Protein 7T2Y (pdb70)

Secondary structure (DSSP, 8-state):
-HHHHHHHHHHHHHHHHHHHHHHHHHHHTTSTT-HHHHHHHHHHHHHHHHHHHHHT-HHHHHHHHHHHHHHHHHHTTSS---HHHHHHHHHHHHHHHHHHHH-/-HHHHHHHHHHHHHHHHHHHHHHHHHHHHHSTT-HHHHHHHHHHHHHHHHHHHHHT-HHHHHHHHHHHHHHHHHHTTSS---HHHHHHHHHHHHHHHHHHHHH-

B-factor: mean 25.97, std 16.96, range [8.26, 109.64]

Solvent-accessible surface area: 11689 Å² total; per-residue (Å²): 64,88,127,100,118,106,43,145,142,13,7,84,81,0,86,114,17,1,102,54,1,45,74,29,5,147,90,0,70,183,79,50,120,41,55,98,56,0,12,88,0,8,41,34,0,8,36,0,18,33,27,0,91,112,14,42,2,67,55,1,5,144,11,1,62,58,0,6,58,34,0,43,76,4,35,42,102,115,58,183,29,64,84,105,17,11,80,119,0,68,113,31,1,79,91,1,35,173,25,1,83,157,117,72,73,160,138,90,135,46,94,124,40,0,66,96,0,79,118,18,4,98,60,2,50,62,25,4,110,60,0,75,148,84,46,120,44,54,84,48,0,12,89,0,7,40,36,3,8,35,0,23,35,33,0,102,122,38,39,2,82,62,1,4,151,15,2,57,53,1,6,64,28,0,41,75,4,21,44,99,115,55,174,27,64,81,108,20,6,82,99,0,66,146,23,3,84,88,4,37,168,34,0,60,150,97,90

Radius of gyration: 18.02 Å; Cα contacts (8 Å, |Δi|>4): 218; chains: 2; bounding box: 60×30×43 Å

Sequence (207 aa):
GSHQEYIKKVADELKENSQNNINDLLKEVEKNPEDMEYWNKIYRLLHTNKEIAETAGFSSSVAKVEEHTTAMNLVDKMLNSEIKITSDLIDKIKKKVDMMSSTREIDKKGSHHQEYIKKVADELKENSQNINDLLKEVEKNPEDMEYWNKIYRLLHTNKEIAETAGFSSVAKVEEHTAMNLVDKMMLNSEIKITSDLIDKIKKKVDMMSSTTREIDKKV

Structure (mmCIF, N/CA/C/O backbone):
data_7T2Y
#
_entry.id   7T2Y
#
_cell.length_a   44.356
_cell.length_b   52.467
_cell.length_c   46.358
_cell.angle_alpha   90.00
_cell.angle_beta   116.82
_cell.angle_gamma   90.00
#
_symmetry.space_group_name_H-M   'P 1 21 1'
#
loop_
_entity.id
_entity.type
_entity.pdbx_description
1 polymer 'Designed cold unfolding four helix bundle'
2 water water
#
loop_
_atom_site.group_PDB
_atom_site.id
_atom_site.type_symbol
_atom_site.label_atom_id
_atom_site.label_alt_id
_atom_site.label_comp_id
_atom_site.label_asym_id
_atom_site.label_entity_id
_atom_site.label_seq_id
_atom_site.pdbx_PDB_ins_code
_atom_site.Cartn_x
_atom_site.Cartn_y
_atom_site.Cartn_z
_atom_site.occupancy
_atom_site.B_iso_or_equiv
_atom_site.auth_seq_id
_atom_site.auth_comp_id
_atom_site.auth_asym_id
_atom_site.auth_atom_id
_atom_site.pdbx_PDB_model_num
ATOM 1 N N . GLY A 1 1 ? 20.173 25.744 18.469 1.00 28.15 2 GLY A N 1
ATOM 2 C CA . GLY A 1 1 ? 20.194 25.516 19.906 1.00 26.89 2 GLY A CA 1
ATOM 3 C C . GLY A 1 1 ? 18.789 25.601 20.490 1.00 20.47 2 GLY A C 1
ATOM 4 O O . GLY A 1 1 ? 17.831 25.756 19.759 1.00 21.51 2 GLY A O 1
ATOM 7 N N . SER A 1 2 ? 18.674 25.506 21.815 1.00 19.76 3 SER A N 1
ATOM 8 C CA . SER A 1 2 ? 17.358 25.475 22.435 1.00 18.57 3 SER A CA 1
ATOM 9 C C . SER A 1 2 ? 16.617 26.775 22.212 1.00 15.60 3 SER A C 1
ATOM 10 O O . SER A 1 2 ? 15.389 26.781 22.154 1.00 15.27 3 SER A O 1
ATOM 18 N N . HIS A 1 3 ? 17.334 27.890 22.125 1.00 15.60 4 HIS A N 1
ATOM 19 C CA . HIS A 1 3 ? 16.669 29.174 21.903 1.00 14.45 4 HIS A CA 1
ATOM 20 C C . HIS A 1 3 ? 16.061 29.249 20.507 1.00 14.52 4 HIS A C 1
ATOM 21 O O . HIS A 1 3 ? 14.932 29.719 20.342 1.00 13.41 4 HIS A O 1
ATOM 35 N N . GLN A 1 4 ? 16.778 28.769 19.493 1.00 15.99 5 GLN A N 1
ATOM 36 C CA . GLN A 1 4 ? 16.182 28.698 18.163 1.00 16.24 5 GLN A CA 1
ATOM 37 C C . GLN A 1 4 ? 15.001 27.736 18.141 1.00 15.62 5 GLN A C 1
ATOM 38 O O . GLN A 1 4 ? 13.988 28.014 17.503 1.00 14.99 5 GLN A O 1
ATOM 52 N N . GLU A 1 5 ? 15.119 26.593 18.837 1.00 16.40 6 GLU A N 1
ATOM 53 C CA . GLU A 1 5 ? 14.013 25.635 18.874 1.00 17.24 6 GLU A CA 1
ATOM 54 C C . GLU A 1 5 ? 12.790 26.225 19.556 1.00 14.09 6 GLU A C 1
ATOM 55 O O . GLU A 1 5 ? 11.652 25.975 19.142 1.00 14.93 6 GLU A O 1
ATOM 67 N N . TYR A 1 6 ? 12.994 27.014 20.602 1.00 14.01 7 TYR A N 1
ATOM 68 C CA . TYR A 1 6 ? 11.877 27.690 21.257 1.00 14.11 7 TYR A CA 1
ATOM 69 C C . TYR A 1 6 ? 11.160 28.617 20.287 1.00 11.98 7 TYR A C 1
ATOM 70 O O . TYR A 1 6 ? 9.936 28.577 20.166 1.00 11.87 7 TYR A O 1
ATOM 88 N N . ILE A 1 7 ? 11.911 29.449 19.576 1.00 11.73 8 ILE A N 1
ATOM 89 C CA . ILE A 1 7 ? 11.298 30.394 18.645 1.00 12.43 8 ILE A CA 1
ATOM 90 C C . ILE A 1 7 ? 10.577 29.656 17.516 1.00 12.10 8 ILE A C 1
ATOM 91 O O . ILE A 1 7 ? 9.490 30.068 17.099 1.00 11.81 8 ILE A O 1
ATOM 107 N N . LYS A 1 8 ? 11.141 28.541 17.040 1.00 13.04 9 LYS A N 1
ATOM 108 C CA . LYS A 1 8 ? 10.462 27.752 16.012 1.00 14.83 9 LYS A CA 1
ATOM 109 C C . LYS A 1 8 ? 9.160 27.165 16.531 1.00 14.59 9 LYS A C 1
ATOM 110 O O . LYS A 1 8 ? 8.146 27.152 15.818 1.00 14.15 9 LYS A O 1
ATOM 129 N N . LYS A 1 9 ? 9.160 26.666 17.766 1.00 13.43 10 LYS A N 1
ATOM 130 C CA . LYS A 1 9 ? 7.927 26.142 18.351 1.00 15.17 10 LYS A CA 1
ATOM 131 C C . LYS A 1 9 ? 6.867 27.229 18.457 1.00 12.15 10 LYS A C 1
ATOM 132 O O . LYS A 1 9 ? 5.685 26.994 18.140 1.00 13.49 10 LYS A O 1
ATOM 151 N N . VAL A 1 10 ? 7.248 28.424 18.912 1.00 11.55 11 VAL A N 1
ATOM 152 C CA . VAL A 1 10 ? 6.297 29.531 19.007 1.00 11.50 11 VAL A CA 1
ATOM 153 C C . VAL A 1 10 ? 5.774 29.889 17.626 1.00 11.38 11 VAL A C 1
ATOM 154 O O . VAL A 1 10 ? 4.572 30.051 17.421 1.00 11.46 11 VAL A O 1
ATOM 167 N N . ALA A 1 11 ? 6.665 29.994 16.645 1.00 10.84 12 ALA A N 1
ATOM 168 C CA . ALA 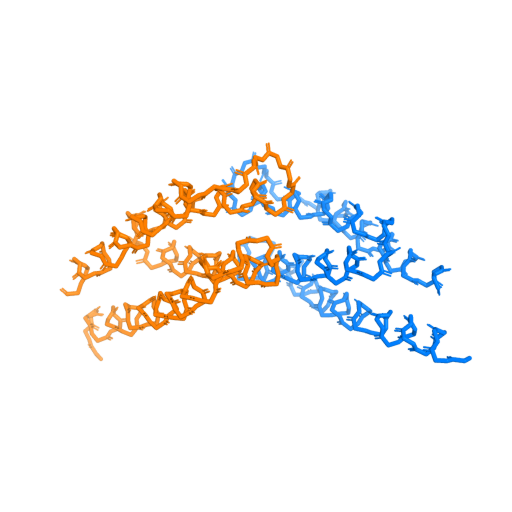A 1 11 ? 6.248 30.332 15.298 1.00 11.68 12 ALA A CA 1
ATOM 169 C C . ALA A 1 11 ? 5.274 29.302 14.758 1.00 13.07 12 ALA A C 1
ATOM 170 O O . ALA A 1 11 ? 4.291 29.656 14.098 1.00 12.49 12 ALA A O 1
ATOM 177 N N . ASP A 1 12 ? 5.516 28.015 15.039 1.00 12.59 13 ASP A N 1
ATOM 178 C CA . ASP A 1 12 ? 4.588 26.973 14.593 1.00 13.21 13 ASP A CA 1
ATOM 179 C C . ASP A 1 12 ? 3.197 27.177 15.185 1.00 12.34 13 ASP A C 1
ATOM 180 O O . ASP A 1 12 ? 2.187 27.009 14.485 1.00 13.43 13 ASP A O 1
ATOM 189 N N . GLU A 1 13 ? 3.119 27.521 16.474 1.00 11.67 14 GLU A N 1
ATOM 190 C CA . GLU A 1 13 ? 1.817 27.734 17.100 1.00 11.73 14 GLU A CA 1
ATOM 191 C C . GLU A 1 13 ? 1.125 28.938 16.472 1.00 12.12 14 GLU A C 1
ATOM 192 O O . GLU A 1 13 ? -0.077 28.904 16.180 1.00 11.93 14 GLU A O 1
ATOM 204 N N . LEU A 1 14 ? 1.865 30.025 16.267 1.00 11.01 15 LEU A N 1
ATOM 205 C CA . LEU A 1 14 ? 1.290 31.215 15.656 1.00 10.57 15 LEU A CA 1
ATOM 206 C C . LEU A 1 14 ? 0.800 30.905 14.254 1.00 11.03 15 LEU A C 1
ATOM 207 O O . LEU A 1 14 ? -0.293 31.327 13.868 1.00 11.96 15 LEU A O 1
ATOM 223 N N . LYS A 1 15 ? 1.578 30.149 13.481 1.00 11.26 16 LYS A N 1
ATOM 224 C CA . LYS A 1 15 ? 1.153 29.784 12.126 1.00 12.09 16 LYS A CA 1
ATOM 225 C C . LYS A 1 15 ? -0.080 28.905 12.142 1.00 11.25 16 LYS A C 1
ATOM 226 O O . LYS A 1 15 ? -0.940 29.022 11.260 1.00 13.06 16 LYS A O 1
ATOM 245 N N . GLU A 1 16 ? -0.157 27.980 13.090 1.00 11.79 17 GLU A N 1
ATOM 246 C CA . GLU A 1 16 ? -1.316 27.100 13.153 1.00 13.74 17 GLU A CA 1
ATOM 247 C C . GLU A 1 16 ? -2.569 27.906 13.418 1.00 11.44 17 GLU A C 1
ATOM 248 O O . GLU A 1 16 ? -3.605 27.694 12.779 1.00 11.39 17 GLU A O 1
ATOM 260 N N . ASN A 1 17 ? -2.493 28.864 14.330 1.00 11.29 18 ASN A N 1
ATOM 261 C CA . ASN A 1 17 ? -3.672 29.675 14.594 1.00 12.88 18 ASN A CA 1
ATOM 262 C C . ASN A 1 17 ? -3.991 30.574 13.415 1.00 11.97 18 ASN A C 1
ATOM 263 O O . ASN A 1 17 ? -5.175 30.831 13.143 1.00 11.14 18 ASN A O 1
ATOM 274 N N . SER A 1 18 ? -2.978 31.036 12.691 1.00 11.06 19 SER A N 1
ATOM 275 C CA . SER A 1 18 ? -3.240 31.860 11.514 1.00 10.65 19 SER A CA 1
ATOM 276 C C . SER A 1 18 ? -3.912 31.042 10.421 1.00 12.55 19 SER A C 1
ATOM 277 O O . SER A 1 18 ? -4.794 31.550 9.722 1.00 10.97 19 SER A O 1
ATOM 285 N N . GLN A 1 19 ? -3.524 29.771 10.270 1.00 11.47 20 GLN A N 1
ATOM 286 C CA . GLN A 1 19 ? -4.187 28.916 9.294 1.00 12.31 20 GLN A CA 1
ATOM 287 C C . GLN A 1 19 ? -5.616 28.670 9.713 1.00 10.67 20 GLN A C 1
ATOM 288 O O . GLN A 1 19 ? -6.517 28.636 8.879 1.00 11.71 20 GLN A O 1
ATOM 302 N N . ASN A 1 20 ? -5.859 28.529 11.020 1.00 10.98 21 ASN A N 1
ATOM 303 C CA A ASN A 1 20 ? -7.231 28.400 11.502 0.60 12.51 21 ASN A CA 1
ATOM 304 C CA B ASN A 1 20 ? -7.229 28.405 11.511 0.40 12.35 21 ASN A CA 1
ATOM 305 C C . ASN A 1 20 ? -8.045 29.642 11.135 1.00 10.18 21 ASN A C 1
ATOM 306 O O . ASN A 1 20 ? -9.184 29.537 10.688 1.00 11.28 21 ASN A O 1
ATOM 325 N N . ILE A 1 21 ? -7.466 30.826 11.325 1.00 9.93 22 ILE A N 1
ATOM 326 C CA . ILE A 1 21 ? -8.132 32.060 10.913 1.00 9.87 22 ILE A CA 1
ATOM 327 C C . ILE A 1 21 ? -8.441 32.015 9.421 1.00 9.55 22 ILE A C 1
ATOM 328 O O . ILE A 1 21 ? -9.542 32.364 8.991 1.00 10.73 22 ILE A O 1
ATOM 344 N N . ASN A 1 22 ? -7.467 31.623 8.605 1.00 9.43 23 ASN A N 1
ATOM 345 C CA . ASN A 1 22 ? -7.711 31.593 7.172 1.00 9.51 23 ASN A CA 1
ATOM 346 C C . ASN A 1 22 ? -8.790 30.588 6.782 1.00 12.09 23 ASN A C 1
ATOM 347 O O . ASN A 1 22 ? -9.582 30.866 5.871 1.00 12.32 23 ASN A O 1
ATOM 358 N N . ASP A 1 23 ? -8.883 29.449 7.483 1.00 11.72 24 ASP A N 1
ATOM 359 C CA . ASP A 1 23 ? -9.944 28.480 7.226 1.00 13.60 24 ASP A CA 1
ATOM 360 C C . ASP A 1 23 ? -11.307 29.098 7.532 1.00 13.93 24 ASP A C 1
ATOM 361 O O . ASP A 1 23 ? -12.273 28.926 6.784 1.00 14.40 24 ASP A O 1
ATOM 370 N N . LEU A 1 24 ? -11.383 29.882 8.608 1.00 12.20 25 LEU A N 1
ATOM 371 C CA . LEU A 1 24 ? -12.640 30.541 8.947 1.00 11.55 25 LEU A CA 1
ATOM 372 C C . LEU A 1 24 ? -12.955 31.687 8.000 1.00 12.64 25 LEU A C 1
ATOM 373 O O . LEU A 1 24 ? -14.126 31.921 7.673 1.00 13.35 25 LEU A O 1
ATOM 389 N N . LEU A 1 25 ? -11.937 32.409 7.537 1.00 12.48 26 LEU A N 1
ATOM 390 C CA . LEU A 1 25 ? -12.190 33.454 6.548 1.00 13.87 26 LEU A CA 1
ATOM 391 C C . LEU A 1 25 ? -12.752 32.875 5.259 1.00 15.18 26 LEU A C 1
ATOM 392 O O . LEU A 1 25 ? -13.586 33.518 4.611 1.00 16.76 26 LEU A O 1
ATOM 408 N N . LYS A 1 26 ? -12.361 31.658 4.885 1.00 13.13 27 LYS A N 1
ATOM 409 C CA . LYS A 1 26 ? -12.928 31.084 3.673 1.00 16.29 27 LYS A CA 1
ATOM 410 C C . LYS A 1 26 ? -14.419 30.857 3.844 1.00 16.56 27 LYS A C 1
ATOM 411 O O . LYS A 1 26 ? -15.202 31.036 2.902 1.00 17.69 27 LYS A O 1
ATOM 430 N N . GLU A 1 27 ? -14.847 30.508 5.054 1.00 13.61 28 GLU A N 1
ATOM 431 C CA . GLU A 1 27 ? -16.271 30.333 5.300 1.00 15.69 28 GLU A CA 1
ATOM 432 C C . GLU A 1 27 ? -17.002 31.666 5.413 1.00 17.52 28 GLU A C 1
ATOM 433 O O . GLU A 1 27 ? -18.082 31.839 4.843 1.00 17.38 28 GLU A O 1
ATOM 445 N N . VAL A 1 28 ? -16.428 32.633 6.136 1.00 16.63 29 VAL A N 1
ATOM 446 C CA . VAL A 1 28 ? -17.213 33.811 6.480 1.00 20.79 29 VAL A CA 1
ATOM 447 C C . VAL A 1 28 ? -17.391 34.692 5.256 1.00 26.06 29 VAL A C 1
ATOM 448 O O . VAL A 1 28 ? -18.349 35.462 5.190 1.00 21.78 29 VAL A O 1
ATOM 461 N N . GLU A 1 29 ? -16.518 34.569 4.255 1.00 20.72 30 GLU A N 1
ATOM 462 C CA . GLU A 1 29 ? -16.687 35.343 3.035 1.00 34.12 30 GLU A CA 1
ATOM 463 C C . GLU A 1 29 ? -17.920 34.913 2.256 1.00 26.58 30 GLU A C 1
ATOM 464 O O . GLU A 1 29 ? -18.459 35.715 1.487 1.00 33.56 30 GLU A O 1
ATOM 476 N N . LYS A 1 30 ? -18.384 33.682 2.447 1.00 20.98 31 LYS A N 1
ATOM 477 C CA . LYS A 1 30 ? -19.633 33.241 1.847 1.00 21.94 31 LYS A CA 1
ATOM 478 C C . LYS A 1 30 ? -20.855 33.631 2.674 1.00 19.18 31 LYS A C 1
ATOM 479 O O . LYS A 1 30 ? -21.981 33.464 2.211 1.00 19.66 31 LYS A O 1
ATOM 498 N N . ASN A 1 31 ? -20.654 34.172 3.871 1.00 20.35 32 ASN A N 1
ATOM 499 C CA . ASN A 1 31 ? -21.747 34.678 4.701 1.00 24.20 32 ASN A CA 1
ATOM 500 C C . ASN A 1 31 ? -21.177 35.732 5.641 1.00 21.92 32 ASN A C 1
ATOM 501 O O . ASN A 1 31 ? -20.993 35.490 6.844 1.00 22.09 32 ASN A O 1
ATOM 512 N N . PRO A 1 32 ? -20.838 36.919 5.115 1.00 18.18 33 PRO A N 1
ATOM 513 C CA . PRO A 1 32 ? -20.094 37.895 5.945 1.00 20.16 33 PRO A CA 1
ATOM 514 C C . PRO A 1 32 ? -20.773 38.295 7.240 1.00 21.50 33 PRO A C 1
ATOM 515 O O . PRO A 1 32 ? -20.074 38.695 8.187 1.00 21.19 33 PRO A O 1
ATOM 526 N N . GLU A 1 33 ? -22.087 38.216 7.347 1.00 21.89 34 GLU A N 1
ATOM 527 C CA . GLU A 1 33 ? -22.751 38.642 8.571 1.00 26.58 34 GLU A CA 1
ATOM 528 C C . GLU A 1 33 ? -22.796 37.548 9.627 1.00 20.34 34 GLU A C 1
ATOM 529 O O . GLU A 1 33 ? -23.449 37.734 10.663 1.00 25.68 34 GLU A O 1
ATOM 541 N N . ASP A 1 34 ? -22.129 36.416 9.395 1.00 20.92 35 ASP A N 1
ATOM 542 C CA . ASP A 1 34 ? -22.194 35.304 10.340 1.00 18.00 35 ASP A CA 1
ATOM 543 C C . ASP A 1 34 ? -21.183 35.553 11.449 1.00 15.30 35 ASP A C 1
ATOM 544 O O . ASP A 1 34 ? -19.971 35.345 11.292 1.00 15.24 35 ASP A O 1
ATOM 553 N N . MET A 1 35 ? -21.707 36.004 12.583 1.00 16.53 36 MET A N 1
ATOM 554 C CA . MET A 1 35 ? -20.876 36.412 13.695 1.00 14.57 36 MET A CA 1
ATOM 555 C C . MET A 1 35 ? -20.219 35.232 14.386 1.00 13.89 36 MET A C 1
ATOM 556 O O . MET A 1 35 ? -19.275 35.438 15.145 1.00 13.10 36 MET A O 1
ATOM 570 N N . GLU A 1 36 ? -20.699 34.011 14.162 1.00 14.42 37 GLU A N 1
ATOM 571 C CA . GLU A 1 36 ? -20.017 32.860 14.739 1.00 14.05 37 GLU A CA 1
ATOM 572 C C . GLU A 1 36 ? -18.575 32.807 14.261 1.00 13.13 37 GLU A C 1
ATOM 573 O O . GLU A 1 36 ? -17.662 32.529 15.043 1.00 14.36 37 GLU A O 1
ATOM 585 N N . TYR A 1 37 ? -18.361 33.079 12.976 1.00 13.18 38 TYR A N 1
ATOM 586 C CA . TYR A 1 37 ? -17.022 33.044 12.419 1.00 12.50 38 TYR A CA 1
ATOM 587 C C . TYR A 1 37 ? -16.184 34.200 12.930 1.00 11.68 38 TYR A C 1
ATOM 588 O O . TYR A 1 37 ? -15.037 34.003 13.321 1.00 11.05 38 TYR A O 1
ATOM 606 N N . TRP A 1 38 ? -16.752 35.405 12.991 1.00 11.84 39 TRP A N 1
ATOM 607 C CA . TRP A 1 38 ? -15.963 36.543 13.441 1.00 11.30 39 TRP A CA 1
ATOM 608 C C . TRP A 1 38 ? -15.586 36.417 14.910 1.00 10.91 39 TRP A C 1
ATOM 609 O O . TRP A 1 38 ? -14.492 36.821 15.299 1.00 10.39 39 TRP A O 1
ATOM 630 N N . ASN A 1 39 ? -16.476 35.884 15.745 1.00 11.32 40 ASN A N 1
ATOM 631 C CA . ASN A 1 39 ? -16.110 35.668 17.144 1.00 11.12 40 ASN A CA 1
ATOM 632 C C . ASN A 1 39 ? -14.938 34.717 17.265 1.00 10.62 40 ASN A C 1
ATOM 633 O O . ASN A 1 39 ? -14.033 34.962 18.062 1.00 10.27 40 ASN A O 1
ATOM 644 N N . LYS A 1 40 ? -14.954 33.609 16.518 1.00 10.76 41 LYS A N 1
ATOM 645 C CA . LYS A 1 40 ? -13.854 32.658 16.578 1.00 10.49 41 LYS A CA 1
ATOM 646 C C . LYS A 1 40 ? -12.568 33.279 16.060 1.00 9.89 41 LYS A C 1
ATOM 647 O O . LYS A 1 40 ? -11.496 33.081 16.646 1.00 10.13 41 LYS A O 1
ATOM 666 N N . ILE A 1 41 ? -12.660 34.070 14.985 1.00 9.84 42 ILE A N 1
ATOM 667 C CA . ILE A 1 41 ? -11.493 34.764 14.441 1.00 9.44 42 ILE A CA 1
ATOM 668 C C . ILE A 1 41 ? -10.921 35.713 15.478 1.00 9.42 42 ILE A C 1
ATOM 669 O O . ILE A 1 41 ? -9.706 35.780 15.670 1.00 9.98 42 ILE A O 1
ATOM 685 N N . TYR A 1 42 ? -11.782 36.483 16.142 1.00 9.37 43 TYR A N 1
ATOM 686 C CA . TYR A 1 42 ? -11.309 37.400 17.169 1.00 9.34 43 TYR A CA 1
ATOM 687 C C . TYR A 1 42 ? -10.526 36.644 18.235 1.00 10.36 43 TYR A C 1
ATOM 688 O O . TYR A 1 42 ? -9.435 37.055 18.634 1.00 9.90 43 TYR A O 1
ATOM 706 N N . ARG A 1 43 ? -11.097 35.552 18.749 1.00 10.17 44 ARG A N 1
ATOM 707 C CA . ARG A 1 43 ? -10.441 34.858 19.859 1.00 10.34 44 ARG A CA 1
ATOM 708 C C . ARG A 1 43 ? -9.136 34.215 19.422 1.00 9.56 44 ARG A C 1
ATOM 709 O O . ARG A 1 43 ? -8.203 34.149 20.231 1.00 10.46 44 ARG A O 1
ATOM 730 N N . LEU A 1 44 ? -9.018 33.804 18.155 1.00 9.08 45 LEU A N 1
ATOM 731 C CA . LEU A 1 44 ? -7.746 33.302 17.643 1.00 10.11 45 LEU A CA 1
ATOM 732 C C . LEU A 1 44 ? -6.716 34.414 17.528 1.00 10.54 45 LEU A C 1
ATOM 733 O O . LEU A 1 44 ? -5.538 34.223 17.886 1.00 10.64 45 LEU A O 1
ATOM 749 N N . LEU A 1 45 ? -7.124 35.582 17.035 1.00 9.63 46 LEU A N 1
ATOM 750 C CA . LEU A 1 45 ? -6.204 36.725 16.995 1.00 9.93 46 LEU A CA 1
ATOM 751 C C . LEU A 1 45 ? -5.734 37.096 18.397 1.00 10.08 46 LEU A C 1
ATOM 752 O O . LEU A 1 45 ? -4.554 37.378 18.610 1.00 11.13 46 LEU A O 1
ATOM 768 N N . HIS A 1 46 ? -6.655 37.108 19.360 1.00 10.17 47 HIS A N 1
ATOM 769 C CA . HIS A 1 46 ? -6.346 37.440 20.740 1.00 10.63 47 HIS A CA 1
ATOM 770 C C . HIS A 1 46 ? -5.332 36.460 21.324 1.00 10.24 47 HIS A C 1
ATOM 771 O O . HIS A 1 46 ? -4.396 36.864 22.038 1.00 11.02 47 HIS A O 1
ATOM 785 N N . THR A 1 47 ? -5.519 35.171 21.041 1.00 11.09 48 THR A N 1
ATOM 786 C CA . THR A 1 47 ? -4.600 34.112 21.447 1.00 11.02 48 THR A CA 1
ATOM 787 C C . THR A 1 47 ? -3.220 34.351 20.850 1.00 10.69 48 THR A C 1
ATOM 788 O O . THR A 1 47 ? -2.204 34.289 21.554 1.00 12.64 48 THR A O 1
ATOM 799 N N . ASN A 1 48 ? -3.172 34.644 19.548 1.00 10.05 49 ASN A N 1
ATOM 800 C CA . ASN A 1 48 ? -1.879 34.867 18.908 1.00 11.09 49 ASN A CA 1
ATOM 801 C C . ASN A 1 48 ? -1.195 36.109 19.450 1.00 12.21 49 ASN A C 1
ATOM 802 O O . ASN A 1 48 ? 0.031 36.134 19.603 1.00 12.51 49 ASN A O 1
ATOM 813 N N . LYS A 1 49 ? -1.946 37.171 19.701 1.00 11.19 50 LYS A N 1
ATOM 814 C CA . LYS A 1 49 ? -1.333 38.361 20.268 1.00 10.94 50 LYS A CA 1
ATOM 815 C C . LYS A 1 49 ? -0.626 38.015 21.570 1.00 10.84 50 LYS A C 1
ATOM 816 O O . LYS A 1 49 ? 0.528 38.409 21.787 1.00 12.75 50 LYS A O 1
ATOM 835 N N . GLU A 1 50 ? -1.294 37.256 22.440 1.00 10.99 51 GLU A N 1
ATOM 836 C CA . GLU A 1 50 ? -0.703 36.853 23.714 1.00 13.19 51 GLU A CA 1
ATOM 837 C C . GLU A 1 50 ? 0.578 36.046 23.510 1.00 12.38 51 GLU A C 1
ATOM 838 O O . GLU A 1 50 ? 1.601 36.318 24.148 1.00 13.66 51 GLU A O 1
ATOM 850 N N . ILE A 1 51 ? 0.522 35.024 22.655 1.00 12.06 52 ILE A N 1
ATOM 851 C CA . ILE A 1 51 ? 1.679 34.173 22.403 1.00 13.15 52 ILE A CA 1
ATOM 852 C C . ILE A 1 51 ? 2.834 35.018 21.893 1.00 12.24 52 ILE A C 1
ATOM 853 O O . ILE A 1 51 ? 3.979 34.902 22.356 1.00 14.05 52 ILE A O 1
ATOM 869 N N . ALA A 1 52 ? 2.535 35.895 20.944 1.00 12.37 53 ALA A N 1
ATOM 870 C CA . ALA A 1 52 ? 3.579 36.693 20.317 1.00 12.93 53 ALA A CA 1
ATOM 871 C C . ALA A 1 52 ? 4.223 37.628 21.324 1.00 13.26 53 ALA A C 1
ATOM 872 O O . ALA A 1 52 ? 5.457 37.766 21.354 1.00 14.77 53 ALA A O 1
ATOM 879 N N . GLU A 1 53 ? 3.416 38.260 22.178 1.00 15.22 54 GLU A N 1
ATOM 880 C CA . GLU A 1 53 ? 3.964 39.149 23.197 1.00 17.46 54 GLU A CA 1
ATOM 881 C C . GLU A 1 53 ? 4.867 38.383 24.144 1.00 17.38 54 GLU A C 1
ATOM 882 O O . GLU A 1 53 ? 5.962 38.845 24.480 1.00 23.65 54 GLU A O 1
ATOM 894 N N . THR A 1 54 ? 4.426 37.221 24.607 1.00 16.62 55 THR A N 1
ATOM 895 C CA . THR A 1 54 ? 5.244 36.448 25.543 1.00 17.94 55 THR A CA 1
ATOM 896 C C . THR A 1 54 ? 6.616 36.113 24.965 1.00 19.91 55 THR A C 1
ATOM 897 O O . THR A 1 54 ? 7.619 36.114 25.689 1.00 22.23 55 THR A O 1
ATOM 908 N N . ALA A 1 55 ? 6.683 35.801 23.672 1.00 16.70 56 ALA A N 1
ATOM 909 C CA . ALA A 1 55 ? 7.888 35.256 23.069 1.00 17.25 56 ALA A CA 1
ATOM 910 C C . ALA A 1 55 ? 8.749 36.305 22.408 1.00 18.57 56 ALA A C 1
ATOM 911 O O . ALA A 1 55 ? 9.814 35.968 21.893 1.00 19.48 56 ALA A O 1
ATOM 918 N N . GLY A 1 56 ? 8.327 37.563 22.427 1.00 19.36 57 GLY A N 1
ATOM 919 C CA . GLY A 1 56 ? 9.092 38.625 21.821 1.00 20.05 57 GLY A CA 1
ATOM 920 C C . GLY A 1 56 ? 8.875 38.799 20.338 1.00 20.88 57 GLY A C 1
ATOM 921 O O . GLY A 1 56 ? 9.702 39.437 19.680 1.00 20.54 57 GLY A O 1
ATOM 925 N N . PHE A 1 57 ? 7.788 38.256 19.787 1.00 16.54 58 PHE A N 1
ATOM 926 C CA . PHE A 1 57 ? 7.396 38.533 18.404 1.00 16.53 58 PHE A CA 1
ATOM 927 C C . PHE A 1 57 ? 6.599 39.852 18.389 1.00 17.51 58 PHE A C 1
ATOM 928 O O . PHE A 1 57 ? 5.392 39.895 18.146 1.00 14.70 58 PHE A O 1
ATOM 945 N N . SER A 1 58 ? 7.305 40.962 18.646 1.00 18.30 59 SER A N 1
ATOM 946 C CA A SER A 1 58 ? 6.626 42.236 18.876 0.56 18.45 59 SER A CA 1
ATOM 947 C CA B SER A 1 58 ? 6.628 42.238 18.875 0.44 19.12 59 SER A CA 1
ATOM 948 C C . SER A 1 58 ? 5.866 42.714 17.640 1.00 17.96 59 SER A C 1
ATOM 949 O O . SER A 1 58 ? 4.737 43.212 17.749 1.00 17.77 59 SER A O 1
ATOM 962 N N . SER A 1 59 ? 6.448 42.567 16.454 1.00 16.26 60 SER A N 1
ATOM 963 C CA . SER A 1 59 ? 5.766 43.025 15.247 1.00 14.81 60 SER A CA 1
ATOM 964 C C . SER A 1 59 ? 4.534 42.183 14.956 1.00 15.13 60 SER A C 1
ATOM 965 O O . SER A 1 59 ? 3.508 42.704 14.506 1.00 16.01 60 SER A O 1
ATOM 973 N N . VAL A 1 60 ? 4.603 40.870 15.213 1.00 13.49 61 VAL A N 1
ATOM 974 C CA . VAL A 1 60 ? 3.421 40.030 15.054 1.00 13.13 61 VAL A CA 1
ATOM 975 C C . VAL A 1 60 ? 2.326 40.513 15.989 1.00 11.89 61 VAL A C 1
ATOM 976 O O . VAL A 1 60 ? 1.163 40.645 15.600 1.00 12.83 61 VAL A O 1
ATOM 989 N N . ALA A 1 61 ? 2.678 40.756 17.241 1.00 13.05 62 ALA A N 1
ATOM 990 C CA . ALA A 1 61 ? 1.652 41.140 18.201 1.00 12.56 62 ALA A CA 1
ATOM 991 C C . ALA A 1 61 ? 0.955 42.423 17.773 1.00 12.79 62 ALA A C 1
ATOM 992 O O . ALA A 1 61 ? -0.265 42.546 17.925 1.00 12.42 62 ALA A O 1
ATOM 999 N N . LYS A 1 62 ? 1.701 43.382 17.232 1.00 12.66 63 LYS A N 1
ATOM 1000 C CA . LYS A 1 62 ? 1.110 44.653 16.822 1.00 14.31 63 LYS A CA 1
ATOM 1001 C C . LYS A 1 62 ? 0.132 44.457 15.678 1.00 13.11 63 LYS A C 1
ATOM 1002 O O . LYS A 1 62 ? -0.946 45.046 15.669 1.00 13.89 63 LYS A O 1
ATOM 1021 N N . VAL A 1 63 ? 0.466 43.619 14.708 1.00 11.76 64 VAL A N 1
ATOM 1022 C CA . VAL A 1 63 ? -0.461 43.380 13.601 1.00 14.26 64 VAL A CA 1
ATOM 1023 C C . VAL A 1 63 ? -1.716 42.655 14.076 1.00 11.72 64 VAL A C 1
ATOM 1024 O O . VAL A 1 63 ? -2.839 42.987 13.660 1.00 12.53 64 VAL A O 1
ATOM 1037 N N A GLU A 1 64 ? -1.564 41.638 14.928 0.60 11.40 65 GLU A N 1
ATOM 1038 N N B GLU A 1 64 ? -1.553 41.635 14.924 0.40 11.53 65 GLU A N 1
ATOM 1039 C CA A GLU A 1 64 ? -2.747 40.959 15.459 0.60 12.38 65 GLU A CA 1
ATOM 1040 C CA B GLU A 1 64 ? -2.715 40.947 15.483 0.40 12.50 65 GLU A CA 1
ATOM 1041 C C A GLU A 1 64 ? -3.643 41.945 16.183 0.60 12.83 65 GLU A C 1
ATOM 1042 C C B GLU A 1 64 ? -3.631 41.938 16.178 0.40 12.24 65 GLU A C 1
ATOM 1043 O O A GLU A 1 64 ? -4.873 41.867 16.089 0.60 12.31 65 GLU A O 1
ATOM 1044 O O B GLU A 1 64 ? -4.859 41.859 16.052 0.40 12.78 65 GLU A O 1
ATOM 1067 N N . HIS A 1 65 ? -3.049 42.870 16.934 1.00 11.81 66 HIS A N 1
ATOM 1068 C CA . HIS A 1 65 ? -3.836 43.865 17.650 1.00 12.64 66 HIS A CA 1
ATOM 1069 C C . HIS A 1 65 ? -4.641 44.734 16.690 1.00 13.39 66 HIS A C 1
ATOM 1070 O O . HIS A 1 65 ? -5.827 44.982 16.917 1.00 13.50 66 HIS A O 1
ATOM 1084 N N A THR A 1 66 ? -4.008 45.208 15.617 0.57 12.14 67 THR A N 1
ATOM 1085 N N B THR A 1 66 ? -4.037 45.199 15.600 0.43 12.02 67 THR A N 1
ATOM 1086 C CA A THR A 1 66 ? -4.716 46.007 14.625 0.57 14.13 67 THR A CA 1
ATOM 1087 C CA B THR A 1 66 ? -4.802 46.037 14.683 0.43 13.88 67 THR A CA 1
ATOM 1088 C C A THR A 1 66 ? -5.887 45.224 14.043 0.57 12.98 67 THR A C 1
ATOM 1089 C C B THR A 1 66 ? -5.895 45.242 13.979 0.43 13.59 67 THR A C 1
ATOM 1090 O O A THR A 1 66 ? -6.998 45.753 13.920 0.57 12.05 67 THR A O 1
ATOM 1091 O O B THR A 1 66 ? -6.958 45.796 13.677 0.43 17.28 67 THR A O 1
ATOM 1112 N N . ALA A 1 67 ? -5.665 43.956 13.704 1.00 11.60 68 ALA A N 1
ATOM 1113 C CA . ALA A 1 67 ? -6.734 43.135 13.138 1.00 11.69 68 ALA A CA 1
ATOM 1114 C C . ALA A 1 67 ? -7.844 42.919 14.157 1.00 13.60 68 ALA A C 1
ATOM 1115 O O . ALA A 1 67 ? -9.033 42.994 13.823 1.00 12.98 68 ALA A O 1
ATOM 1122 N N . MET A 1 68 ? -7.473 42.674 15.417 1.00 12.40 69 MET A N 1
ATOM 1123 C CA . MET A 1 68 ? -8.470 42.479 16.466 1.00 12.86 69 MET A CA 1
ATOM 1124 C C . MET A 1 68 ? -9.352 43.698 16.602 1.00 17.93 69 MET A C 1
ATOM 1125 O O . MET A 1 68 ? -10.558 43.574 16.829 1.00 16.06 69 MET A O 1
ATOM 1139 N N . ASN A 1 69 ? -8.774 44.887 16.514 1.00 13.68 70 ASN A N 1
ATOM 1140 C CA . ASN A 1 69 ? -9.563 46.095 16.718 1.00 15.12 70 ASN A CA 1
ATOM 1141 C C . ASN A 1 69 ? -10.618 46.229 15.632 1.00 16.36 70 ASN A C 1
ATOM 1142 O O . ASN A 1 69 ? -11.745 46.668 15.902 1.00 17.59 70 ASN A O 1
ATOM 1153 N N . LEU A 1 70 ? -10.287 45.843 14.405 1.00 14.50 71 LEU A N 1
ATOM 1154 C CA . LEU A 1 70 ? -11.291 45.857 13.343 1.00 15.73 71 LEU A CA 1
ATOM 1155 C C . LEU A 1 70 ? -12.382 44.834 13.613 1.00 12.38 71 LEU A C 1
ATOM 1156 O O . LEU A 1 70 ? -13.574 45.136 13.486 1.00 14.55 71 LEU A O 1
ATOM 1172 N N . VAL A 1 71 ? -11.995 43.612 13.971 1.00 12.61 72 VAL A N 1
ATOM 1173 C CA . VAL A 1 71 ? -12.996 42.572 14.194 1.00 13.61 72 VAL A CA 1
ATOM 1174 C C . VAL A 1 71 ? -13.877 42.935 15.394 1.00 14.83 72 VAL A C 1
ATOM 1175 O O . VAL A 1 71 ? -15.085 42.685 15.385 1.00 14.10 72 VAL A O 1
ATOM 1188 N N . ASP A 1 72 ? -13.301 43.545 16.442 1.00 14.20 73 ASP A N 1
ATOM 1189 C CA . ASP A 1 72 ? -14.103 43.969 17.585 1.00 16.27 73 ASP A CA 1
ATOM 1190 C C . ASP A 1 72 ? -15.160 44.978 17.161 1.00 14.07 73 ASP A C 1
ATOM 1191 O O . ASP A 1 72 ? -16.322 44.885 17.573 1.00 14.84 73 ASP A O 1
ATOM 1200 N N . LYS A 1 73 ? -14.789 45.948 16.325 1.00 14.75 74 LYS A N 1
ATOM 1201 C CA . LYS A 1 73 ? -15.760 46.915 15.826 1.00 15.20 74 LYS A CA 1
ATOM 1202 C C . LYS A 1 73 ? -16.870 46.230 15.028 1.00 15.46 74 LYS A C 1
ATOM 1203 O O . LYS A 1 73 ? -18.048 46.592 15.139 1.00 17.42 74 LYS A O 1
ATOM 1222 N N . MET A 1 74 ? -16.514 45.231 14.219 1.00 14.42 75 MET A N 1
ATOM 1223 C CA . MET A 1 74 ? -17.527 44.473 13.501 1.00 17.27 75 MET A CA 1
ATOM 1224 C C . MET A 1 74 ? -18.465 43.746 14.460 1.00 15.88 75 MET A C 1
ATOM 1225 O O . MET A 1 74 ? -19.687 43.765 14.280 1.00 16.55 75 MET A O 1
ATOM 1239 N N . LEU A 1 75 ? -17.911 43.088 15.481 1.00 14.71 76 LEU A N 1
ATOM 1240 C CA . LEU A 1 75 ? -18.723 42.322 16.418 1.00 15.43 76 LEU A CA 1
ATOM 1241 C C . LEU A 1 75 ? -19.647 43.219 17.220 1.00 17.48 76 LEU A C 1
ATOM 1242 O O . LEU A 1 75 ? -20.723 42.777 17.639 1.00 19.14 76 LEU A O 1
ATOM 1258 N N . ASN A 1 76 ? -19.239 44.459 17.482 1.00 17.27 77 ASN A N 1
ATOM 1259 C CA . ASN A 1 76 ? -20.050 45.403 18.229 1.00 17.94 77 ASN A CA 1
ATOM 1260 C C . ASN A 1 76 ? -20.868 46.312 17.322 1.00 18.10 77 ASN A C 1
ATOM 1261 O O . ASN A 1 76 ? -21.475 47.273 17.806 1.00 21.58 77 ASN A O 1
ATOM 1272 N N . SER A 1 77 ? -20.923 46.013 16.020 1.00 18.85 78 SER A N 1
ATOM 1273 C CA . SER A 1 77 ? -21.734 46.776 15.074 1.00 21.83 78 SER A CA 1
ATOM 1274 C C . SER A 1 77 ? -21.332 48.250 15.034 1.00 22.47 78 SER A C 1
ATOM 1275 O O . SER A 1 77 ? -22.175 49.133 14.855 1.00 26.92 78 SER A O 1
ATOM 1283 N N . GLU A 1 78 ? -20.053 48.546 15.209 1.00 20.89 79 GLU A N 1
ATOM 1284 C CA . GLU A 1 78 ? -19.573 49.916 15.102 1.00 22.03 79 GLU A CA 1
ATOM 1285 C C . GLU A 1 78 ? -19.170 50.291 13.679 1.00 23.00 79 GLU A C 1
ATOM 1286 O O . GLU A 1 78 ? -19.161 51.484 13.355 1.00 28.82 79 GLU A O 1
ATOM 1298 N N . ILE A 1 79 ? -18.868 49.310 12.827 1.00 22.68 80 ILE A N 1
ATOM 1299 C CA . ILE A 1 79 ? -18.554 49.537 11.420 1.00 25.99 80 ILE A CA 1
ATOM 1300 C C . ILE A 1 79 ? -19.301 48.513 10.570 1.00 23.12 80 ILE A C 1
ATOM 1301 O O . ILE A 1 79 ? -19.551 47.384 11.006 1.00 29.27 80 ILE A O 1
ATOM 1317 N N . LYS A 1 80 ? -19.645 48.916 9.345 1.00 25.86 81 LYS A N 1
ATOM 1318 C CA . LYS A 1 80 ? -20.318 48.028 8.400 1.00 27.88 81 LYS A CA 1
ATOM 1319 C C . LYS A 1 80 ? -19.344 47.011 7.816 1.00 22.54 81 LYS A C 1
ATOM 1320 O O . LYS A 1 80 ? -18.191 47.336 7.490 1.00 24.62 81 LYS A O 1
ATOM 1339 N N . ILE A 1 81 ? -19.794 45.761 7.704 1.00 26.30 82 ILE A N 1
ATOM 1340 C CA . ILE A 1 81 ? -18.973 44.686 7.155 1.00 23.54 82 ILE A CA 1
ATOM 1341 C C . ILE A 1 81 ? -19.091 44.732 5.638 1.00 26.25 82 ILE A C 1
ATOM 1342 O O . ILE A 1 81 ? -20.150 44.440 5.082 1.00 33.08 82 ILE A O 1
ATOM 1358 N N . THR A 1 82 ? -17.997 45.093 4.974 1.00 21.53 83 THR A N 1
ATOM 1359 C CA . THR A 1 82 ? -17.952 45.265 3.532 1.00 20.62 83 THR A CA 1
ATOM 1360 C C . THR A 1 82 ? -16.834 44.405 2.972 1.00 18.76 83 THR A C 1
ATOM 1361 O O . THR A 1 82 ? -15.969 43.922 3.698 1.00 17.47 83 THR A O 1
ATOM 1372 N N . SER A 1 83 ? -16.838 44.247 1.648 1.00 20.26 84 SER A N 1
ATOM 1373 C CA . SER A 1 83 ? -15.759 43.500 1.018 1.00 23.63 84 SER A CA 1
ATOM 1374 C C . SER A 1 83 ? -14.429 44.215 1.209 1.00 20.11 84 SER A C 1
ATOM 1375 O O . SER A 1 83 ? -13.397 43.567 1.397 1.00 17.77 84 SER A O 1
ATOM 1383 N N . ASP A 1 84 ? -14.437 45.555 1.200 1.00 20.49 85 ASP A N 1
ATOM 1384 C CA . ASP A 1 84 ? -13.200 46.302 1.424 1.00 20.43 85 ASP A CA 1
ATOM 1385 C C . ASP A 1 84 ? -12.667 46.075 2.833 1.00 17.71 85 ASP A C 1
ATOM 1386 O O . ASP A 1 84 ? -11.454 45.989 3.036 1.00 17.09 85 ASP A O 1
ATOM 1395 N N . LEU A 1 85 ? -13.554 45.972 3.820 1.00 17.32 86 LEU A N 1
ATOM 1396 C CA . LEU A 1 85 ? -13.104 45.696 5.177 1.00 16.09 86 LEU A CA 1
ATOM 1397 C C . LEU A 1 85 ? -12.547 44.290 5.299 1.00 14.99 86 LEU A C 1
ATOM 1398 O O . LEU A 1 85 ? -11.517 44.082 5.952 1.00 14.62 86 LEU A O 1
ATOM 1414 N N . ILE A 1 86 ? -13.217 43.301 4.700 1.00 15.63 87 ILE A N 1
ATOM 1415 C CA . ILE A 1 86 ? -12.689 41.938 4.752 1.00 14.39 87 ILE A CA 1
ATOM 1416 C C . ILE A 1 86 ? -11.330 41.864 4.058 1.00 16.19 87 ILE A C 1
ATOM 1417 O O . ILE A 1 86 ? -10.418 41.188 4.542 1.00 16.25 87 ILE A O 1
ATOM 1433 N N . ASP A 1 87 ? -11.165 42.586 2.944 1.00 16.45 88 ASP A N 1
ATOM 1434 C CA . ASP A 1 87 ? -9.861 42.655 2.287 1.00 18.02 88 ASP A CA 1
ATOM 1435 C C . ASP A 1 87 ? -8.810 43.222 3.225 1.00 16.42 88 ASP A C 1
ATOM 1436 O O . ASP A 1 87 ? -7.684 42.718 3.276 1.00 15.60 88 ASP A O 1
ATOM 1445 N N . LYS A 1 88 ? -9.152 44.269 3.983 1.00 14.88 89 LYS A N 1
ATOM 1446 C CA . LYS A 1 88 ? -8.207 44.818 4.955 1.00 14.76 89 LYS A CA 1
ATOM 1447 C C . LYS A 1 88 ? -7.833 43.789 6.014 1.00 13.14 89 LYS A C 1
ATOM 1448 O O . LYS A 1 88 ? -6.669 43.701 6.422 1.00 14.79 89 LYS A O 1
ATOM 1467 N N . ILE A 1 89 ? -8.802 43.009 6.491 1.00 12.66 90 ILE A N 1
ATOM 1468 C CA . ILE A 1 89 ? -8.499 41.988 7.484 1.00 13.34 90 ILE A CA 1
ATOM 1469 C C . ILE A 1 89 ? -7.581 40.929 6.896 1.00 12.35 90 ILE A C 1
ATOM 1470 O O . ILE A 1 89 ? -6.606 40.510 7.535 1.00 13.37 90 ILE A O 1
ATOM 1486 N N . LYS A 1 90 ? -7.876 40.487 5.668 1.00 12.17 91 LYS A N 1
ATOM 1487 C CA . LYS A 1 90 ? -7.013 39.517 4.991 1.00 13.89 91 LYS A CA 1
ATOM 1488 C C . LYS A 1 90 ? -5.607 40.060 4.827 1.00 13.45 91 LYS A C 1
ATOM 1489 O O . LYS A 1 90 ? -4.628 39.327 5.019 1.00 13.45 91 LYS A O 1
ATOM 1508 N N . LYS A 1 91 ? -5.491 41.343 4.467 1.00 13.10 92 LYS A N 1
ATOM 1509 C CA . LYS A 1 91 ? -4.178 41.980 4.341 1.00 14.83 92 LYS A CA 1
ATOM 1510 C C . LYS A 1 91 ? -3.399 41.904 5.649 1.00 13.89 92 LYS A C 1
ATOM 1511 O O . LYS A 1 91 ? -2.191 41.624 5.651 1.00 13.71 92 LYS A O 1
ATOM 1530 N N . LYS A 1 92 ? -4.065 42.173 6.781 1.00 12.29 93 LYS A N 1
ATOM 1531 C CA . LYS A 1 92 ? -3.388 42.112 8.073 1.00 11.93 93 LYS A CA 1
ATOM 1532 C C . LYS A 1 92 ? -3.027 40.687 8.458 1.00 10.93 93 LYS A C 1
ATOM 1533 O O . LYS A 1 92 ? -1.942 40.440 8.995 1.00 12.86 93 LYS A O 1
ATOM 1552 N N . VAL A 1 93 ? -3.899 39.724 8.173 1.00 10.67 94 VAL A N 1
ATOM 1553 C CA . VAL A 1 93 ? -3.553 38.338 8.449 1.00 11.30 94 VAL A CA 1
ATOM 1554 C C . VAL A 1 93 ? -2.331 37.931 7.628 1.00 13.32 94 VAL A C 1
ATOM 1555 O O . VAL A 1 93 ? -1.398 37.308 8.154 1.00 12.35 94 VAL A O 1
ATOM 1568 N N . ASP A 1 94 ? -2.296 38.315 6.344 1.00 11.65 95 ASP A N 1
ATOM 1569 C CA . ASP A 1 94 ? -1.132 38.004 5.513 1.00 13.36 95 ASP A CA 1
ATOM 1570 C C . ASP A 1 94 ? 0.128 38.689 6.037 1.00 12.25 95 ASP A C 1
ATOM 1571 O O . ASP A 1 94 ? 1.205 38.086 6.048 1.00 13.91 95 ASP A O 1
ATOM 1580 N N A MET A 1 95 ? 0.024 39.937 6.473 0.51 12.20 96 MET A N 1
ATOM 1581 N N B MET A 1 95 ? 0.014 39.953 6.451 0.49 12.64 96 MET A N 1
ATOM 1582 C CA A MET A 1 95 ? 1.199 40.590 7.032 0.51 13.06 96 MET A CA 1
ATOM 1583 C CA B MET A 1 95 ? 1.137 40.653 7.071 0.49 13.77 96 MET A CA 1
ATOM 1584 C C A MET A 1 95 ? 1.655 39.885 8.304 0.51 11.95 96 MET A C 1
ATOM 1585 C C B MET A 1 95 ? 1.635 39.894 8.291 0.49 11.95 96 MET A C 1
ATOM 1586 O O A MET A 1 95 ? 2.861 39.750 8.545 0.51 14.02 96 MET A O 1
ATOM 1587 O O B MET A 1 95 ? 2.847 39.727 8.479 0.49 13.44 96 MET A O 1
ATOM 1614 N N . SER A 1 96 ? 0.708 39.398 9.113 1.00 12.05 97 SER A N 1
ATOM 1615 C CA A SER A 1 96 ? 1.079 38.681 10.325 0.63 12.38 97 SER A CA 1
ATOM 1616 C CA B SER A 1 96 ? 1.080 38.680 10.320 0.37 12.58 97 SER A CA 1
ATOM 1617 C C . SER A 1 96 ? 1.857 37.417 9.995 1.00 13.56 97 SER A C 1
ATOM 1618 O O . SER A 1 96 ? 2.868 37.126 10.637 1.00 13.53 97 SER A O 1
ATOM 1631 N N . THR A 1 97 ? 1.436 36.680 8.968 1.00 12.94 98 THR A N 1
ATOM 1632 C CA . THR A 1 97 ? 2.161 35.467 8.651 1.00 14.42 98 THR A CA 1
ATOM 1633 C C . THR A 1 97 ? 3.536 35.783 8.079 1.00 13.08 98 THR A C 1
ATOM 1634 O O . THR A 1 97 ? 4.486 35.052 8.353 1.00 15.71 98 THR A O 1
ATOM 1645 N N . ARG A 1 98 ? 3.690 36.875 7.321 1.00 13.43 99 ARG A N 1
ATOM 1646 C CA . ARG A 1 98 ? 5.025 37.283 6.887 1.00 13.86 99 ARG A CA 1
ATOM 1647 C C . ARG A 1 98 ? 5.897 37.664 8.077 1.00 13.88 99 ARG A C 1
ATOM 1648 O O . ARG A 1 98 ? 7.104 37.401 8.085 1.00 15.17 99 ARG A O 1
ATOM 1669 N N . GLU A 1 99 ? 5.312 38.328 9.076 1.00 13.23 100 GLU A N 1
ATOM 1670 C CA . GLU A 1 99 ? 6.102 38.701 10.249 1.00 14.30 100 GLU A CA 1
ATOM 1671 C C . GLU A 1 99 ? 6.507 37.474 11.060 1.00 13.37 100 GLU A C 1
ATOM 1672 O O . GLU A 1 99 ? 7.635 37.421 11.565 1.00 16.65 100 GLU A O 1
ATOM 1684 N N . ILE A 1 100 ? 5.632 36.464 11.155 1.00 13.78 101 ILE A N 1
ATOM 1685 C CA . ILE A 1 100 ? 5.995 35.216 11.833 1.00 15.13 101 ILE A CA 1
ATOM 1686 C C . ILE A 1 100 ? 7.209 34.591 11.163 1.00 16.72 101 ILE A C 1
ATOM 1687 O O . ILE A 1 100 ? 8.175 34.184 11.824 1.00 21.14 101 ILE A O 1
ATOM 1703 N N . ASP A 1 101 ? 7.198 34.546 9.830 1.00 17.61 102 ASP A N 1
ATOM 1704 C CA . ASP A 1 101 ? 8.276 33.901 9.088 1.00 20.12 102 ASP A CA 1
ATOM 1705 C C . ASP A 1 1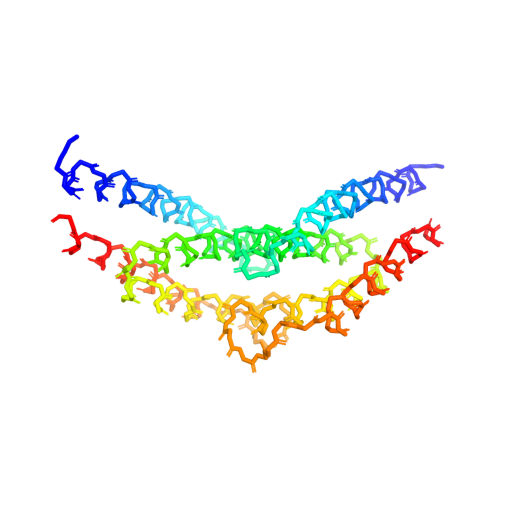01 ? 9.600 34.614 9.294 1.00 19.11 102 ASP A C 1
ATOM 1706 O O . ASP A 1 101 ? 10.670 33.998 9.157 1.00 24.19 102 ASP A O 1
ATOM 1715 N N . LYS A 1 102 ? 9.569 35.921 9.552 1.00 20.27 103 LYS A N 1
ATOM 1716 C CA . LYS A 1 102 ? 10.804 36.673 9.712 1.00 21.66 103 LYS A CA 1
ATOM 1717 C C . LYS A 1 102 ? 11.562 36.284 10.967 1.00 21.67 103 LYS A C 1
ATOM 1718 O O . LYS A 1 102 ? 12.775 36.509 11.030 1.00 25.54 103 LYS A O 1
ATOM 1737 N N . LYS A 1 103 ? 10.881 35.734 11.967 1.00 25.95 104 LYS A N 1
ATOM 1738 C CA . LYS A 1 103 ? 11.544 35.374 13.222 1.00 25.46 104 LYS A CA 1
ATOM 1739 C C . LYS A 1 103 ? 12.268 34.026 13.151 1.00 21.58 104 LYS A C 1
ATOM 1740 O O . LYS A 1 103 ? 11.965 33.167 12.325 1.00 37.15 104 LYS A O 1
ATOM 1759 N N . GLY B 1 1 ? -37.540 19.745 24.809 1.00 86.82 2 GLY B N 1
ATOM 1760 C CA . GLY B 1 1 ? -38.815 20.356 24.477 1.00 91.36 2 GLY B CA 1
ATOM 1761 C C . GLY B 1 1 ? -39.120 21.578 25.325 1.00 90.63 2 GLY B C 1
ATOM 1762 O O . GLY B 1 1 ? -38.574 21.737 26.418 1.00 98.51 2 GLY B O 1
ATOM 1765 N N . SER B 1 2 ? -40.005 22.436 24.817 1.00 74.86 3 SER B N 1
ATOM 1766 C CA . SER B 1 2 ? -40.332 23.710 25.450 1.00 60.44 3 SER B CA 1
ATOM 1767 C C . SER B 1 2 ? -39.183 24.678 25.262 1.00 63.60 3 SER B C 1
ATOM 1768 O O . SER B 1 2 ? -38.026 24.262 25.127 1.00 69.72 3 SER B O 1
ATOM 1776 N N A HIS B 1 3 ? -39.507 25.972 25.230 0.49 56.80 4 HIS B N 1
ATOM 1777 N N B HIS B 1 3 ? -39.464 25.973 25.273 0.51 56.89 4 HIS B N 1
ATOM 1778 C CA A HIS B 1 3 ? -38.482 26.999 25.344 0.49 51.55 4 HIS B CA 1
ATOM 1779 C CA B HIS B 1 3 ? -38.349 26.908 25.254 0.51 50.77 4 HIS B CA 1
ATOM 1780 C C A HIS B 1 3 ? -37.515 26.608 26.445 0.49 47.40 4 HIS B C 1
ATOM 1781 C C B HIS B 1 3 ? -37.627 26.979 26.587 0.51 47.79 4 HIS B C 1
ATOM 1782 O O A HIS B 1 3 ? -36.303 26.578 26.240 0.49 24.05 4 HIS B O 1
ATOM 1783 O O B HIS B 1 3 ? -36.645 27.724 26.687 0.51 47.07 4 HIS B O 1
ATOM 1810 N N . GLN B 1 4 ? -38.067 26.222 27.599 1.00 51.95 5 GLN B N 1
ATOM 1811 C CA . GLN B 1 4 ? -37.325 26.168 28.858 1.00 48.85 5 GLN B CA 1
ATOM 1812 C C . GLN B 1 4 ? -36.214 25.119 28.884 1.00 34.57 5 GLN B C 1
ATOM 1813 O O . GLN B 1 4 ? -35.147 25.381 29.443 1.00 33.11 5 GLN B O 1
ATOM 1828 N N . GLU B 1 5 ? -36.426 23.929 28.321 1.00 27.65 6 GLU B N 1
ATOM 1829 C CA . GLU B 1 5 ? -35.336 22.964 28.216 1.00 35.34 6 GLU B CA 1
ATOM 1830 C C . GLU B 1 5 ? -34.157 23.590 27.489 1.00 24.59 6 GLU B C 1
ATOM 1831 O O . GLU B 1 5 ? -32.997 23.446 27.897 1.00 26.00 6 GLU B O 1
ATOM 1843 N N . TYR B 1 6 ? -34.447 24.314 26.415 1.00 21.72 7 TYR B N 1
ATOM 1844 C CA . TYR B 1 6 ? -33.402 24.893 25.589 1.00 20.28 7 TYR B CA 1
ATOM 1845 C C . TYR B 1 6 ? -32.769 26.099 26.261 1.00 20.22 7 TYR B C 1
ATOM 1846 O O . TYR B 1 6 ? -31.553 26.282 26.193 1.00 18.63 7 TYR B O 1
ATOM 1864 N N . ILE B 1 7 ? -33.580 26.950 26.881 1.00 19.65 8 ILE B N 1
ATOM 1865 C CA . ILE B 1 7 ? -33.060 28.065 27.657 1.00 21.93 8 ILE B CA 1
ATOM 1866 C C . ILE B 1 7 ? -32.129 27.551 28.735 1.00 18.86 8 ILE B C 1
ATOM 1867 O O . ILE B 1 7 ? -31.096 28.162 29.040 1.00 18.21 8 ILE B O 1
ATOM 1883 N N . LYS B 1 8 ? -32.491 26.426 29.348 1.00 21.06 9 LYS B N 1
ATOM 1884 C CA . LYS B 1 8 ? -31.710 25.900 30.456 1.00 22.03 9 LYS B CA 1
ATOM 1885 C C . LYS B 1 8 ? -30.320 25.494 29.995 1.00 23.56 9 LYS B C 1
ATOM 1886 O O . LYS B 1 8 ? -29.339 25.720 30.705 1.00 20.75 9 LYS B O 1
ATOM 1905 N N . LYS B 1 9 ? -30.211 24.914 28.798 1.00 19.77 10 LYS B N 1
ATOM 1906 C CA . LYS B 1 9 ? -28.913 24.487 28.296 1.00 22.11 10 LYS B CA 1
ATOM 1907 C C . LYS B 1 9 ? -28.022 25.693 28.049 1.00 20.40 10 LYS B C 1
ATOM 1908 O O . LYS B 1 9 ? -26.799 25.638 28.260 1.00 17.78 10 LYS B O 1
ATOM 1927 N N . VAL B 1 10 ? -28.611 26.801 27.595 1.00 15.87 11 VAL B N 1
ATOM 1928 C CA . VAL B 1 10 ? -27.831 28.021 27.406 1.00 14.11 11 VAL B CA 1
ATOM 1929 C C . VAL B 1 10 ? -27.344 28.546 28.750 1.00 13.48 11 VAL B C 1
ATOM 1930 O O . VAL B 1 10 ? -26.156 28.856 28.924 1.00 13.49 11 VAL B O 1
ATOM 1943 N N . ALA B 1 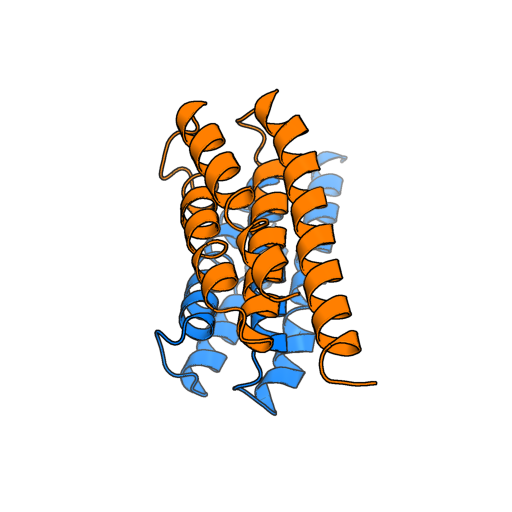11 ? -28.266 28.664 29.714 1.00 15.01 12 ALA B N 1
ATOM 1944 C CA . ALA B 1 11 ? -27.903 29.122 31.054 1.00 15.34 12 ALA B CA 1
ATOM 1945 C C . ALA B 1 11 ? -26.835 28.238 31.669 1.00 14.82 12 ALA B C 1
ATOM 1946 O O . ALA B 1 11 ? -25.916 28.739 32.329 1.00 14.90 12 ALA B O 1
ATOM 1953 N N . ASP B 1 12 ? -26.937 26.920 31.478 1.00 16.02 13 ASP B N 1
ATOM 1954 C CA . ASP B 1 12 ? -25.961 26.010 32.064 1.00 20.27 13 ASP B CA 1
ATOM 1955 C C . ASP B 1 12 ? -24.582 26.254 31.465 1.00 18.14 13 ASP B C 1
ATOM 1956 O O . ASP B 1 12 ? -23.582 26.229 32.181 1.00 16.22 13 ASP B O 1
ATOM 1965 N N . GLU B 1 13 ? -24.506 26.538 30.164 1.00 14.52 14 GLU B N 1
ATOM 1966 C CA . GLU B 1 13 ? -23.209 26.811 29.556 1.00 13.47 14 GLU B CA 1
ATOM 1967 C C . GLU B 1 13 ? -22.627 28.134 30.046 1.00 14.53 14 GLU B C 1
ATOM 1968 O O . GLU B 1 13 ?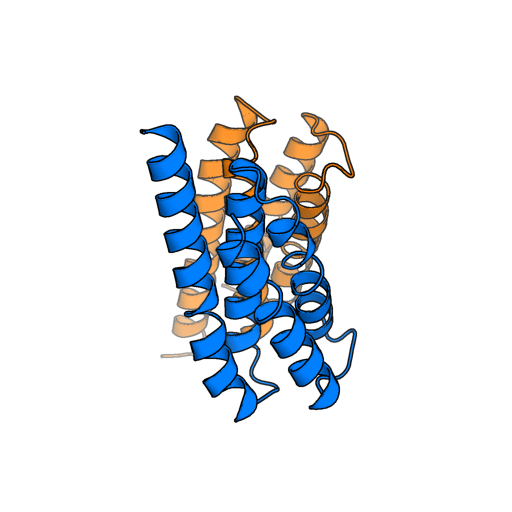 -21.432 28.214 30.350 1.00 13.81 14 GLU B O 1
ATOM 1980 N N . LEU B 1 14 ? -23.458 29.175 30.137 1.00 12.98 15 LEU B N 1
ATOM 1981 C CA . LEU B 1 14 ? -23.002 30.439 30.689 1.00 11.16 15 LEU B CA 1
ATOM 1982 C C . LEU B 1 14 ? -22.495 30.250 32.110 1.00 12.38 15 LEU B C 1
ATOM 1983 O O . LEU B 1 14 ? -21.455 30.811 32.486 1.00 12.51 15 LEU B O 1
ATOM 1999 N N . LYS B 1 15 ? -23.197 29.459 32.916 1.00 12.50 16 LYS B N 1
ATOM 2000 C CA . LYS B 1 15 ? -22.780 29.234 34.302 1.00 15.38 16 LYS B CA 1
ATOM 2001 C C . LYS B 1 15 ? -21.481 28.449 34.368 1.00 15.68 16 LYS B C 1
ATOM 2002 O O . LYS B 1 15 ? -20.630 28.715 35.231 1.00 15.00 16 LYS B O 1
ATOM 2021 N N . GLU B 1 16 ? -21.303 27.473 33.483 1.00 14.85 17 GLU B N 1
ATOM 2022 C CA . GLU B 1 16 ? -20.068 26.702 33.502 1.00 17.71 17 GLU B CA 1
ATOM 2023 C C . GLU B 1 16 ? -18.887 27.599 33.166 1.00 14.58 17 GLU B C 1
ATOM 2024 O O . GLU B 1 16 ? -17.838 27.552 33.835 1.00 14.55 17 GLU B O 1
ATOM 2036 N N . ASN B 1 17 ? -19.049 28.472 32.173 1.00 12.65 18 ASN B N 1
ATOM 2037 C CA . ASN B 1 17 ? -17.964 29.386 31.825 1.00 11.96 18 ASN B CA 1
ATOM 2038 C C . ASN B 1 17 ? -17.715 30.368 32.951 1.00 12.65 18 ASN B C 1
ATOM 2039 O O . ASN B 1 17 ? -16.559 30.721 33.223 1.00 13.03 18 ASN B O 1
ATOM 2050 N N . SER B 1 18 ? -18.767 30.792 33.652 1.00 12.54 19 SER B N 1
ATOM 2051 C CA . SER B 1 18 ? -18.577 31.686 34.794 1.00 11.57 19 SER B CA 1
ATOM 2052 C C . SER B 1 18 ? -17.826 30.992 35.925 1.00 11.93 19 SER B C 1
ATOM 2053 O O . SER B 1 18 ? -16.975 31.609 36.582 1.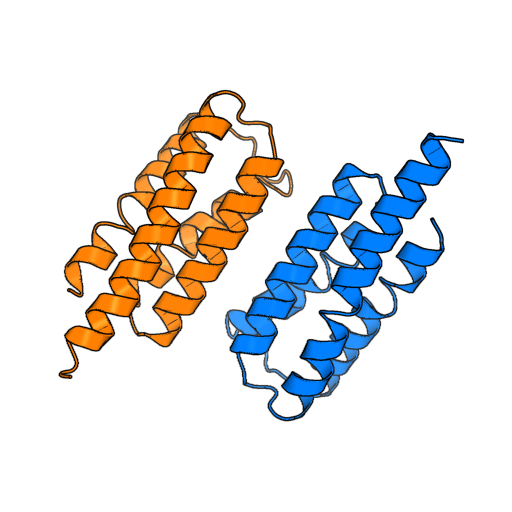00 12.08 19 SER B O 1
ATOM 2061 N N . GLN B 1 19 ? -18.116 29.714 36.177 1.00 12.74 20 GLN B N 1
ATOM 2062 C CA . GLN B 1 19 ? -17.347 28.989 37.180 1.00 13.79 20 GLN B CA 1
ATOM 2063 C C . GLN B 1 19 ? -15.889 28.865 36.762 1.00 11.70 20 GLN B C 1
ATOM 2064 O O . GLN B 1 19 ? -14.990 29.025 37.591 1.00 12.44 20 GLN B O 1
ATOM 2078 N N . ASN B 1 20 ? -15.626 28.644 35.466 1.00 11.50 21 ASN B N 1
ATOM 2079 C CA . ASN B 1 20 ? -14.246 28.623 34.981 1.00 13.22 21 ASN B CA 1
ATOM 2080 C C . ASN B 1 20 ? -13.562 29.971 35.205 1.00 10.60 21 ASN B C 1
ATOM 2081 O O . ASN B 1 20 ? -12.379 30.018 35.566 1.00 10.80 21 ASN B O 1
ATOM 2092 N N . ILE B 1 21 ? -14.278 31.076 34.985 1.00 10.20 22 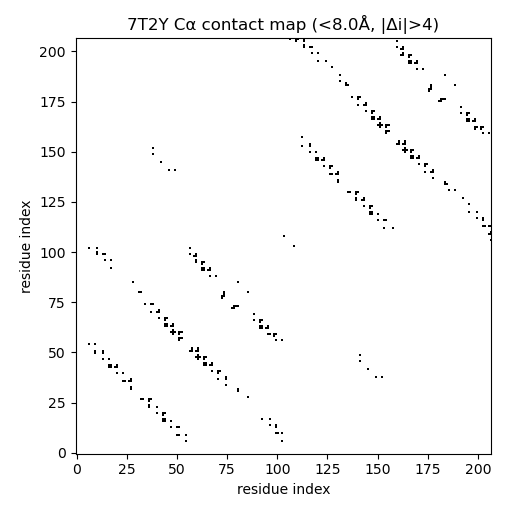ILE B N 1
ATOM 2093 C CA . ILE B 1 21 ? -13.722 32.393 35.289 1.00 9.98 22 ILE B CA 1
ATOM 2094 C C . ILE B 1 21 ? -13.396 32.505 36.774 1.00 10.72 22 ILE B C 1
ATOM 2095 O O . ILE B 1 21 ? -12.324 32.986 37.158 1.00 10.95 22 ILE B O 1
ATOM 2111 N N . ASN B 1 22 ? -14.309 32.066 37.625 1.00 10.40 23 ASN B N 1
ATOM 2112 C CA . ASN B 1 22 ? -14.060 32.163 39.054 1.00 11.89 23 ASN B CA 1
ATOM 2113 C C . ASN B 1 22 ? -12.857 31.328 39.473 1.00 13.44 23 ASN B C 1
ATOM 2114 O O . ASN B 1 22 ? -12.079 31.747 40.340 1.00 13.79 23 ASN B O 1
ATOM 2125 N N . ASP B 1 23 ? -12.660 30.158 38.840 1.00 12.74 24 ASP B N 1
ATOM 2126 C CA . ASP B 1 23 ? -11.471 29.358 39.144 1.00 13.01 24 ASP B CA 1
ATOM 2127 C C . ASP B 1 23 ? -10.197 30.092 38.760 1.00 12.30 24 ASP B C 1
ATOM 2128 O O . ASP B 1 23 ? -9.219 30.072 39.518 1.00 13.98 24 ASP B O 1
ATOM 2137 N N . LEU B 1 24 ? -10.210 30.795 37.619 1.00 12.17 25 LEU B N 1
ATOM 2138 C CA . LEU B 1 24 ? -9.044 31.576 37.204 1.00 11.44 25 LEU B CA 1
ATOM 2139 C C . LEU B 1 24 ? -8.834 32.778 38.110 1.00 12.09 25 LEU B C 1
ATOM 2140 O O . LEU B 1 24 ? -7.690 33.118 38.434 1.00 13.03 25 LEU B O 1
ATOM 2156 N N . LEU B 1 25 ? -9.909 33.394 38.577 1.00 12.28 26 LEU B N 1
ATOM 2157 C CA . LEU B 1 25 ? -9.778 34.532 39.482 1.00 13.63 26 LEU B CA 1
ATOM 2158 C C . LEU B 1 25 ? -9.135 34.125 40.794 1.00 14.45 26 LEU B C 1
ATOM 2159 O O . LEU B 1 25 ? -8.393 34.910 41.395 1.00 17.09 26 LEU B O 1
ATOM 2175 N N . LYS B 1 26 ? -9.419 32.912 41.266 1.00 13.39 27 LYS B N 1
ATOM 2176 C CA . LYS B 1 26 ? -8.786 32.434 42.484 1.00 17.20 27 LYS B CA 1
ATOM 2177 C C . LYS B 1 26 ? -7.279 32.339 42.311 1.00 16.45 27 LYS B C 1
ATOM 2178 O O . LYS B 1 26 ? -6.524 32.608 43.247 1.00 19.40 27 LYS B O 1
ATOM 2197 N N . GLU B 1 27 ? -6.823 32.003 41.112 1.00 14.98 28 GLU B N 1
ATOM 2198 C CA . GLU B 1 27 ? -5.388 31.932 40.877 1.00 15.99 28 GLU B CA 1
ATOM 2199 C C . GLU B 1 27 ? -4.791 33.314 40.670 1.00 14.63 28 GLU B C 1
ATOM 2200 O O . GLU B 1 27 ? -3.730 33.630 41.217 1.00 16.82 28 GLU B O 1
ATOM 2212 N N . VAL B 1 28 ? -5.456 34.176 39.914 1.00 15.01 29 VAL B N 1
ATOM 2213 C CA . VAL B 1 28 ? -4.811 35.422 39.555 1.00 16.77 29 VAL B CA 1
ATOM 2214 C C . VAL B 1 28 ? -4.784 36.379 40.742 1.00 20.40 29 VAL B C 1
ATOM 2215 O O . VAL B 1 28 ? -3.888 37.230 40.823 1.00 22.93 29 VAL B O 1
ATOM 2228 N N . GLU B 1 29 ? -5.700 36.232 41.708 1.00 16.39 30 GLU B N 1
ATOM 2229 C CA . GLU B 1 29 ? -5.675 37.085 42.884 1.00 20.44 30 GLU B CA 1
ATOM 2230 C C . GLU B 1 29 ? -4.415 36.849 43.708 1.00 18.48 30 GLU B C 1
ATOM 2231 O O . GLU B 1 29 ? -3.939 37.776 44.377 1.00 20.71 30 GLU B O 1
ATOM 2243 N N . LYS B 1 30 ? -3.859 35.625 43.667 1.00 17.86 31 LYS B N 1
ATOM 2244 C CA . LYS B 1 30 ? -2.581 35.331 44.316 1.00 20.89 31 LYS B CA 1
ATOM 2245 C C . LYS B 1 30 ? -1.412 36.005 43.611 1.00 17.21 31 LYS B C 1
ATOM 2246 O O . LYS B 1 30 ? -0.454 36.401 44.264 1.00 19.39 31 LYS B O 1
ATOM 2265 N N . ASN B 1 31 ? -1.488 36.138 42.289 1.00 19.60 32 ASN B N 1
ATOM 2266 C CA . ASN B 1 31 ? -0.400 36.687 41.487 1.00 21.73 32 ASN B CA 1
ATOM 2267 C C . ASN B 1 31 ? -1.004 37.580 40.409 1.00 17.59 32 ASN B C 1
ATOM 2268 O O . ASN B 1 31 ? -1.097 37.192 39.240 1.00 17.72 32 ASN B O 1
ATOM 2279 N N . PRO B 1 32 ? -1.435 38.797 40.773 1.00 17.86 33 PRO B N 1
ATOM 2280 C CA . PRO B 1 32 ? -2.273 39.598 39.853 1.00 19.71 33 PRO B CA 1
ATOM 2281 C C . PRO 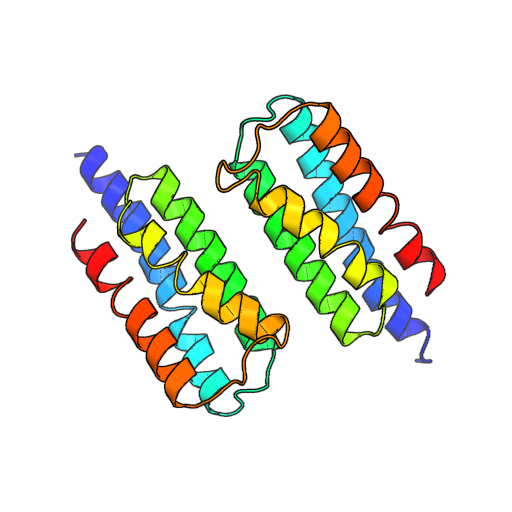B 1 32 ? -1.605 40.007 38.561 1.00 17.74 33 PRO B C 1
ATOM 2282 O O . PRO B 1 32 ? -2.304 40.336 37.592 1.00 18.63 33 PRO B O 1
ATOM 2293 N N . GLU B 1 33 ? -0.296 40.014 38.492 1.00 19.23 34 GLU B N 1
ATOM 2294 C CA . GLU B 1 33 ? 0.392 40.406 37.274 1.00 18.00 34 GLU B CA 1
ATOM 2295 C C . GLU B 1 33 ? 0.575 39.256 36.298 1.00 24.33 34 GLU B C 1
ATOM 2296 O O . GLU B 1 33 ? 1.192 39.455 35.251 1.00 23.03 34 GLU B O 1
ATOM 2308 N N . ASP B 1 34 ? 0.062 38.063 36.597 1.00 18.70 35 ASP B N 1
ATOM 2309 C CA . ASP B 1 34 ? 0.191 36.936 35.669 1.00 17.40 35 ASP B CA 1
ATOM 2310 C C . ASP B 1 34 ? -0.869 37.049 34.575 1.00 15.19 35 ASP B C 1
ATOM 2311 O O . ASP B 1 34 ? -2.037 36.675 34.746 1.00 14.45 35 ASP B O 1
ATOM 2320 N N . MET B 1 35 ? -0.439 37.555 33.421 1.00 15.09 36 MET B N 1
ATOM 2321 C CA . MET B 1 35 ? -1.335 37.830 32.312 1.00 14.84 36 MET B CA 1
ATOM 2322 C C . MET B 1 35 ? -1.878 36.566 31.659 1.00 13.44 36 MET B C 1
ATOM 2323 O O . MET B 1 35 ? -2.862 36.657 30.932 1.00 13.35 36 MET B O 1
ATOM 2337 N N . GLU B 1 36 ? -1.275 35.398 31.890 1.00 13.42 37 GLU B N 1
ATOM 2338 C CA . GLU B 1 36 ? -1.863 34.163 31.372 1.00 13.32 37 GLU B CA 1
ATOM 2339 C C . GLU B 1 36 ? -3.296 33.996 31.870 1.00 14.56 37 GLU B C 1
ATOM 2340 O O . GLU B 1 36 ? -4.196 33.597 31.115 1.00 13.35 37 GLU B O 1
ATOM 2352 N N . TYR B 1 37 ? -3.539 34.291 33.146 1.00 11.58 38 TYR B N 1
ATOM 2353 C CA . TYR B 1 37 ? -4.872 34.121 33.695 1.00 11.36 38 TYR B CA 1
ATOM 2354 C C . TYR B 1 37 ? -5.818 35.165 33.139 1.00 10.03 38 TYR B C 1
ATOM 2355 O O . TYR B 1 37 ? -6.953 34.850 32.799 1.00 10.61 38 TYR B O 1
ATOM 2373 N N . TRP B 1 38 ? -5.385 36.423 33.065 1.00 10.86 39 TRP B N 1
ATOM 2374 C CA . TRP B 1 38 ? -6.241 37.483 32.534 1.00 9.93 39 TRP B CA 1
ATOM 2375 C C . TRP B 1 38 ? -6.622 37.232 31.082 1.00 10.07 39 TRP B C 1
ATOM 2376 O O . TRP B 1 38 ? -7.754 37.518 30.683 1.00 9.78 39 TRP B O 1
ATOM 2397 N N . ASN B 1 39 ? -5.713 36.683 30.287 1.00 10.04 40 ASN B N 1
ATOM 2398 C CA . ASN B 1 39 ? -6.055 36.374 28.899 1.00 10.00 40 ASN B CA 1
ATOM 2399 C C . ASN B 1 39 ? -7.130 35.305 28.817 1.00 10.13 40 ASN B C 1
ATOM 2400 O O . ASN B 1 39 ? -8.064 35.414 28.009 1.00 10.35 40 ASN B O 1
ATOM 2411 N N . LYS B 1 40 ? -7.022 34.259 29.647 1.00 9.54 41 LYS B N 1
ATOM 2412 C CA . LYS B 1 40 ? -8.023 33.209 29.652 1.00 9.81 41 LYS B CA 1
ATOM 2413 C C . LYS B 1 40 ? -9.354 33.763 30.130 1.00 9.92 41 LYS B C 1
ATOM 2414 O O . LYS B 1 40 ? -10.409 33.418 29.588 1.00 10.74 41 LYS B O 1
ATOM 2433 N N . ILE B 1 41 ? -9.334 34.627 31.152 1.00 9.34 42 ILE B N 1
ATOM 2434 C CA . ILE B 1 41 ? -10.573 35.225 31.650 1.00 9.58 42 ILE B CA 1
ATOM 2435 C C . ILE B 1 41 ? -11.237 36.046 30.555 1.00 9.44 42 ILE B C 1
ATOM 2436 O O . ILE B 1 41 ? -12.447 35.945 30.338 1.00 9.45 42 ILE B O 1
ATOM 2452 N N . TYR B 1 42 ? -10.467 36.884 29.858 1.00 8.65 43 TYR B N 1
ATOM 2453 C CA . TYR B 1 42 ? -11.022 37.684 28.777 1.00 9.04 43 TYR B CA 1
ATOM 2454 C C . TYR B 1 42 ? -11.714 36.802 27.761 1.00 9.86 43 TYR B C 1
ATOM 2455 O O . TYR B 1 42 ? -12.840 37.077 27.350 1.00 9.38 43 TYR B O 1
ATOM 2473 N N . ARG B 1 43 ? -11.039 35.763 27.293 1.00 8.92 44 ARG B N 1
ATOM 2474 C CA . ARG B 1 43 ? -11.640 34.956 26.235 1.00 9.78 44 ARG B CA 1
ATOM 2475 C C . ARG B 1 43 ? -12.877 34.201 26.700 1.00 8.49 44 ARG B C 1
ATOM 2476 O O . ARG B 1 43 ? -13.804 34.014 25.894 1.00 9.41 44 ARG B O 1
ATOM 2497 N N . LEU B 1 44 ? -12.974 33.842 27.990 1.00 8.26 45 LEU B N 1
ATOM 2498 C CA . LEU B 1 44 ? -14.200 33.241 28.500 1.00 9.06 45 LEU B CA 1
ATOM 2499 C C . LEU B 1 44 ? -15.308 34.274 28.582 1.00 9.06 45 LEU B C 1
ATOM 2500 O O . LEU B 1 44 ? -16.475 33.970 28.280 1.00 9.63 45 LEU B O 1
ATOM 2516 N N . LEU B 1 45 ? -15.004 35.486 29.030 1.00 9.37 46 LEU B N 1
ATOM 2517 C CA . LEU B 1 45 ? -16.006 36.552 29.023 1.00 9.91 46 LEU B CA 1
ATOM 2518 C C . LEU B 1 45 ? -16.507 36.811 27.603 1.00 9.40 46 LEU B C 1
ATOM 2519 O O . LEU B 1 45 ? -17.709 36.998 27.380 1.00 9.95 46 LEU B O 1
ATOM 2535 N N . HIS B 1 46 ? -15.605 36.821 26.635 1.00 8.33 47 HIS B N 1
ATOM 2536 C CA . HIS B 1 46 ? -15.953 37.099 25.251 1.00 9.23 47 HIS B CA 1
ATOM 2537 C C . HIS B 1 46 ? -16.863 36.005 24.710 1.00 10.02 47 HIS B C 1
ATOM 2538 O O . HIS B 1 46 ? -17.821 36.291 23.971 1.00 9.52 47 HIS B O 1
ATOM 2552 N N . THR B 1 47 ? -16.578 34.745 25.059 1.00 9.52 48 THR B N 1
ATOM 2553 C CA . THR B 1 47 ? -17.422 33.610 24.707 1.00 10.25 48 THR B CA 1
ATOM 2554 C C . THR B 1 47 ? -18.808 33.762 25.317 1.00 10.51 48 THR B C 1
ATOM 2555 O O . THR B 1 47 ? -19.825 33.579 24.640 1.00 11.73 48 THR B O 1
ATOM 2566 N N . ASN B 1 48 ? -18.867 34.086 26.606 1.00 8.60 49 ASN B N 1
ATOM 2567 C CA . ASN B 1 48 ? -20.163 34.261 27.255 1.00 9.82 49 ASN B CA 1
ATOM 2568 C C . ASN B 1 48 ? -20.941 35.404 26.631 1.00 9.60 49 ASN B C 1
ATOM 2569 O O . ASN B 1 48 ? -22.172 35.313 26.494 1.00 10.43 49 ASN B O 1
ATOM 2580 N N . LYS B 1 49 ? -20.280 36.517 26.305 1.00 9.45 50 LYS B N 1
ATOM 2581 C CA . LYS B 1 49 ? -20.991 37.629 25.681 1.00 9.68 50 LYS B CA 1
ATOM 2582 C C . LYS B 1 49 ? -21.661 37.180 24.392 1.00 10.19 50 LYS B C 1
ATOM 2583 O O . LYS B 1 49 ? -22.827 37.495 24.139 1.00 10.66 50 LYS B O 1
ATOM 2602 N N . GLU B 1 50 ? -20.940 36.415 23.580 1.00 9.45 51 GLU B N 1
ATOM 2603 C CA . GLU B 1 50 ? -21.496 35.931 22.326 1.00 10.04 51 GLU B CA 1
ATOM 2604 C C . GLU B 1 50 ? -22.720 35.057 22.553 1.00 9.32 51 GLU B C 1
ATOM 2605 O O . GLU B 1 50 ? -23.740 35.210 21.877 1.00 10.48 51 GLU B O 1
ATOM 2617 N N . ILE B 1 51 ? -22.621 34.122 23.493 1.00 9.70 52 ILE B N 1
ATOM 2618 C CA . ILE B 1 51 ? -23.733 33.227 23.803 1.00 11.14 52 ILE B CA 1
ATOM 2619 C C . ILE B 1 51 ? -24.941 34.032 24.246 1.00 9.86 52 ILE B C 1
ATOM 2620 O O . ILE B 1 51 ? -26.063 33.820 23.777 1.00 10.53 52 ILE B O 1
ATOM 2636 N N . ALA B 1 52 ? -24.717 34.958 25.175 1.00 9.84 53 ALA B N 1
ATOM 2637 C CA . ALA B 1 52 ? -25.806 35.766 25.718 1.00 11.89 53 ALA B CA 1
ATOM 2638 C C . ALA B 1 52 ? -26.450 36.638 24.643 1.00 12.62 53 ALA B C 1
ATOM 2639 O O . ALA B 1 52 ? -27.679 36.801 24.622 1.00 13.64 53 ALA B O 1
ATOM 2646 N N . GLU B 1 53 ? -25.641 37.211 23.744 1.00 11.94 54 GLU B N 1
ATOM 2647 C CA . GLU B 1 53 ? -26.178 38.036 22.664 1.00 14.93 54 GLU B CA 1
ATOM 2648 C C . GLU B 1 53 ? -27.073 37.206 21.767 1.00 14.84 54 GLU B C 1
ATOM 2649 O O . GLU B 1 53 ? -28.181 37.632 21.411 1.00 15.50 54 GLU B O 1
ATOM 2661 N N . THR B 1 54 ? -26.601 36.021 21.366 1.00 12.85 55 THR B N 1
ATOM 2662 C CA . THR B 1 54 ? -27.405 35.161 20.497 1.00 12.71 55 THR B CA 1
ATOM 2663 C C . THR B 1 54 ? -28.735 34.836 21.146 1.00 13.48 55 THR B C 1
ATOM 2664 O O . THR B 1 54 ? -29.788 34.904 20.510 1.00 14.06 55 THR B O 1
ATOM 2675 N N . ALA B 1 55 ? -28.697 34.463 22.421 1.00 12.26 56 ALA B N 1
ATOM 2676 C CA . ALA B 1 55 ? -29.878 33.938 23.086 1.00 13.04 56 ALA B CA 1
ATOM 2677 C C . ALA B 1 55 ? -30.802 35.019 23.625 1.00 14.09 56 ALA B C 1
ATOM 2678 O O . ALA B 1 55 ? -31.845 34.682 24.199 1.00 16.95 56 ALA B O 1
ATOM 2685 N N . GLY B 1 56 ? -30.430 36.289 23.507 1.00 15.66 57 GLY B N 1
ATOM 2686 C CA . GLY B 1 56 ? -31.282 37.374 23.943 1.00 17.64 57 GLY B CA 1
ATOM 2687 C C . GLY B 1 56 ? -31.154 37.706 25.407 1.00 15.46 57 GLY B C 1
ATOM 2688 O O . GLY B 1 56 ? -32.023 38.396 25.955 1.00 19.29 57 GLY B O 1
ATOM 2692 N N . PHE B 1 57 ? -30.094 37.237 26.068 1.00 14.41 58 PHE B N 1
ATOM 2693 C CA . PHE B 1 57 ? -29.835 37.547 27.470 1.00 13.97 58 PHE B CA 1
ATOM 2694 C C . PHE B 1 57 ? -29.121 38.897 27.510 1.00 14.11 58 PHE B C 1
ATOM 2695 O O . PHE B 1 57 ? -27.919 38.997 27.746 1.00 12.93 58 PHE B O 1
ATOM 2712 N N . SER B 1 58 ? -29.876 39.952 27.207 1.00 15.33 59 SER B N 1
ATOM 2713 C CA . SER B 1 58 ? -29.262 41.260 26.990 1.00 16.82 59 SER B CA 1
ATOM 2714 C C . SER B 1 58 ? -28.543 41.772 28.232 1.00 16.07 59 SER B C 1
ATOM 2715 O O . SER B 1 58 ? -27.462 42.359 28.133 1.00 15.15 59 SER B O 1
ATOM 2723 N N . SER B 1 59 ? -29.096 41.541 29.416 1.00 15.68 60 SER B N 1
ATOM 2724 C CA . SER B 1 59 ? -28.456 42.062 30.623 1.00 15.66 60 SER B CA 1
ATOM 2725 C C . SER B 1 59 ? -27.167 41.321 30.906 1.00 15.26 60 SER B C 1
ATOM 2726 O O . SER B 1 59 ? -26.176 41.931 31.334 1.00 16.61 60 SER B O 1
ATOM 2734 N N . VAL B 1 60 ? -27.157 40.007 30.667 1.00 13.22 61 VAL B N 1
ATOM 2735 C CA . VAL B 1 60 ? -25.931 39.231 30.824 1.00 14.27 61 VAL B CA 1
ATOM 2736 C C . VAL B 1 60 ? -24.863 39.741 29.873 1.00 12.46 61 VAL B C 1
ATOM 2737 O O . VAL B 1 60 ? -23.719 39.937 30.265 1.00 12.69 61 VAL B O 1
ATOM 2750 N N . ALA B 1 61 ? -25.221 39.923 28.599 1.00 13.03 62 ALA B N 1
ATOM 2751 C CA . ALA B 1 61 ? -24.237 40.349 27.612 1.00 13.73 62 ALA B CA 1
ATOM 2752 C C . ALA B 1 61 ? -23.625 41.693 27.988 1.00 11.67 62 ALA B C 1
ATOM 2753 O O . ALA B 1 61 ? -22.417 41.906 27.799 1.00 13.14 62 ALA B O 1
ATOM 2760 N N . LYS B 1 62 ? -24.428 42.600 28.519 1.00 12.60 63 LYS B N 1
ATOM 2761 C CA . LYS B 1 62 ? -23.926 43.918 28.886 1.00 13.08 63 LYS B CA 1
ATOM 2762 C C . LYS B 1 62 ? -22.906 43.833 30.012 1.00 13.67 63 LYS B C 1
ATOM 2763 O O . LYS B 1 62 ? -21.876 44.511 29.972 1.00 14.32 63 LYS B O 1
ATOM 2782 N N . VAL B 1 63 ? -23.168 43.004 31.023 1.00 11.95 64 VAL B N 1
ATOM 2783 C CA . VAL B 1 63 ? -22.223 42.848 32.125 1.00 15.95 64 VAL B CA 1
ATOM 2784 C C . VAL B 1 63 ? -20.942 42.189 31.635 1.00 11.25 64 VAL B C 1
ATOM 2785 O O . VAL B 1 63 ? -19.832 42.613 31.994 1.00 14.99 64 VAL B O 1
ATOM 2798 N N . GLU B 1 64 ? -21.055 41.140 30.813 1.00 12.17 65 GLU B N 1
ATOM 2799 C CA A GLU B 1 64 ? -19.859 40.486 30.295 0.55 12.26 65 GLU B CA 1
ATOM 2800 C CA B GLU B 1 64 ? -19.857 40.487 30.299 0.45 12.30 65 GLU B CA 1
ATOM 2801 C C . GLU B 1 64 ? -19.016 41.477 29.510 1.00 12.35 65 GLU B C 1
ATOM 2802 O O . GLU B 1 64 ? -17.784 41.495 29.633 1.00 13.04 65 GLU B O 1
ATOM 2824 N N . HIS B 1 65 ? -19.671 42.323 28.714 1.00 13.06 66 HIS B N 1
ATOM 2825 C CA . HIS B 1 65 ? -18.997 43.347 27.923 1.00 12.97 66 HIS B CA 1
ATOM 2826 C C . HIS B 1 65 ? -18.247 44.336 28.811 1.00 13.59 66 HIS B C 1
ATOM 2827 O O . HIS B 1 65 ? -17.092 44.695 28.528 1.00 13.64 66 HIS B O 1
ATOM 2841 N N . THR B 1 66 ? -18.894 44.814 29.875 1.00 14.45 67 THR B N 1
ATOM 2842 C CA . THR B 1 66 ? -18.236 45.767 30.765 1.00 12.54 67 THR B CA 1
ATOM 2843 C C . THR B 1 66 ? -17.026 45.133 31.446 1.00 13.64 67 THR B C 1
ATOM 2844 O O . THR B 1 66 ? -15.966 45.766 31.578 1.00 16.04 67 THR B O 1
ATOM 2855 N N . ALA B 1 67 ? -17.151 43.876 31.866 1.00 12.57 68 ALA B N 1
ATOM 2856 C CA . ALA B 1 67 ? -16.025 43.183 32.478 1.00 12.55 68 ALA B CA 1
ATOM 2857 C C . ALA B 1 67 ? -14.893 43.020 31.472 1.00 12.29 68 ALA B C 1
ATOM 2858 O O . ALA B 1 67 ? -13.719 43.229 31.800 1.00 13.74 68 ALA B O 1
ATOM 2865 N N . MET B 1 68 ? -15.238 42.690 30.223 1.00 12.39 69 MET B N 1
ATOM 2866 C CA . MET B 1 68 ? -14.232 42.552 29.170 1.00 14.49 69 MET B CA 1
ATOM 2867 C C . MET B 1 68 ? -13.459 43.837 28.961 1.00 13.28 69 MET B C 1
ATOM 2868 O O . MET B 1 68 ? -12.231 43.805 28.754 1.00 17.04 69 MET B O 1
ATOM 2882 N N . ASN B 1 69 ? -14.146 44.972 28.976 1.00 15.78 70 ASN B N 1
ATOM 2883 C CA . ASN B 1 69 ? -13.480 46.235 28.709 1.00 20.96 70 ASN B CA 1
ATOM 2884 C C . ASN B 1 69 ? -12.405 46.490 29.744 1.00 15.16 70 ASN B C 1
ATOM 2885 O O . ASN B 1 69 ? -11.304 46.946 29.413 1.00 19.08 70 ASN B O 1
ATOM 2896 N N . LEU B 1 70 ? -12.689 46.169 30.999 1.00 15.19 71 LEU B N 1
ATOM 2897 C CA . LEU B 1 70 ? -11.716 46.366 32.061 1.00 15.00 71 LEU B CA 1
ATOM 2898 C C . LEU B 1 70 ? -10.547 45.397 31.916 1.00 13.41 71 LEU B C 1
ATOM 2899 O O . LEU B 1 70 ? -9.387 45.801 32.020 1.00 14.04 71 LEU B O 1
ATOM 2915 N N . VAL B 1 71 ? -10.829 44.114 31.651 1.00 13.29 72 VAL B N 1
ATOM 2916 C CA . VAL B 1 71 ? -9.745 43.138 31.509 1.00 14.70 72 VAL B CA 1
ATOM 2917 C C . VAL B 1 71 ? -8.862 43.481 30.315 1.00 14.49 72 VAL B C 1
ATOM 2918 O O . VAL B 1 71 ? -7.640 43.332 30.367 1.00 15.50 72 VAL B O 1
ATOM 2931 N N . ASP B 1 72 ? -9.461 43.939 29.217 1.00 14.94 73 ASP B N 1
ATOM 2932 C CA . ASP B 1 72 ? -8.675 44.339 28.056 1.00 18.30 73 ASP B CA 1
ATOM 2933 C C . ASP B 1 72 ? -7.692 45.447 28.409 1.00 15.87 73 ASP B C 1
ATOM 2934 O O . ASP B 1 72 ? -6.534 45.420 27.978 1.00 16.87 73 ASP B O 1
ATOM 2943 N N . LYS B 1 73 ? -8.134 46.426 29.203 1.00 15.49 74 LYS B N 1
ATOM 2944 C CA . LYS B 1 73 ? -7.257 47.521 29.613 1.00 16.21 74 LYS B CA 1
ATOM 2945 C C . LYS B 1 73 ? -6.110 47.009 30.475 1.00 16.57 74 LYS B C 1
ATOM 2946 O O . LYS B 1 73 ? -4.975 47.481 30.361 1.00 17.55 74 LYS B O 1
ATOM 2965 N N . MET B 1 74 ? -6.383 46.034 31.341 1.00 15.96 75 MET B N 1
ATOM 2966 C CA A MET B 1 74 ? -5.315 45.417 32.122 0.02 18.51 75 MET B CA 1
ATOM 2967 C CA B MET B 1 74 ? -5.319 45.424 32.125 0.98 16.49 75 MET B CA 1
ATOM 2968 C C . MET B 1 74 ? -4.320 44.702 31.217 1.00 17.35 75 MET B C 1
ATOM 2969 O O . MET B 1 74 ? -3.106 44.840 31.381 1.00 18.57 75 MET B O 1
ATOM 2995 N N . LEU B 1 75 ? -4.821 43.930 30.239 1.00 17.16 76 LEU B N 1
ATOM 2996 C CA . LEU B 1 75 ? -3.939 43.165 29.347 1.00 18.19 76 LEU B CA 1
ATOM 2997 C C . LEU B 1 75 ? -3.051 44.068 28.516 1.00 21.81 76 LEU B C 1
ATOM 2998 O O . LEU B 1 75 ? -1.922 43.695 28.160 1.00 24.06 76 LEU B O 1
ATOM 3014 N N . ASN B 1 76 ? -3.567 45.219 28.114 1.00 19.49 77 ASN B N 1
ATOM 3015 C CA . ASN B 1 76 ? -2.817 46.138 27.276 1.00 20.41 77 ASN B CA 1
ATOM 3016 C C . ASN B 1 76 ? -2.097 47.222 28.079 1.00 22.17 77 ASN B C 1
ATOM 3017 O O . ASN B 1 76 ? -1.610 48.201 27.501 1.00 26.38 77 ASN B O 1
ATOM 3028 N N . SER B 1 77 ? -1.982 47.037 29.397 1.00 22.91 78 SER B N 1
ATOM 3029 C CA . SER B 1 77 ? -1.205 47.921 30.262 1.00 21.01 78 SER B CA 1
ATOM 3030 C C . SER B 1 77 ? -1.712 49.356 30.227 1.00 22.30 78 SER B C 1
ATOM 3031 O O . SER B 1 77 ? -0.950 50.300 30.433 1.00 25.08 78 SER B O 1
ATOM 3039 N N . GLU B 1 78 ? -3.006 49.529 30.003 1.00 19.99 79 GLU B N 1
ATOM 3040 C CA . GLU B 1 78 ? -3.607 50.850 30.017 1.00 21.65 79 GLU B CA 1
ATOM 3041 C C . GLU B 1 78 ? -3.993 51.256 31.424 1.00 19.60 79 GLU B C 1
ATOM 3042 O O . GLU B 1 78 ? -4.014 52.449 31.731 1.00 26.32 79 GLU B O 1
ATOM 3054 N N . ILE B 1 79 ? -4.314 50.294 32.284 1.00 20.08 80 ILE B N 1
ATOM 3055 C CA . ILE B 1 79 ? -4.563 50.585 33.686 1.00 21.70 80 ILE B CA 1
ATOM 3056 C C . ILE B 1 79 ? -3.767 49.615 34.546 1.00 23.10 80 ILE B C 1
ATOM 3057 O O . ILE B 1 79 ? -3.549 48.454 34.178 1.00 23.11 80 ILE B O 1
ATOM 3073 N N . LYS B 1 80 ? -3.313 50.114 35.690 1.00 21.92 81 LYS B N 1
ATOM 3074 C CA . LYS B 1 80 ? -2.539 49.304 36.620 1.00 24.88 81 LYS B CA 1
ATOM 3075 C C . LYS B 1 80 ? -3.454 48.317 37.341 1.00 23.15 81 LYS B C 1
ATOM 3076 O O . LYS B 1 80 ? -4.543 48.673 37.801 1.00 27.11 81 LYS B O 1
ATOM 3095 N N . ILE B 1 81 ? -3.009 47.068 37.446 1.00 23.77 82 ILE B N 1
ATOM 3096 C CA . ILE B 1 81 ? -3.777 46.064 38.172 1.00 24.11 82 ILE B CA 1
ATOM 3097 C C . ILE B 1 81 ? -3.652 46.328 39.667 1.00 25.76 82 ILE B C 1
ATOM 3098 O O . ILE B 1 81 ? -2.546 46.494 40.198 1.00 29.10 82 ILE B O 1
ATOM 3114 N N . THR B 1 82 ? -4.797 46.392 40.346 1.00 22.37 83 THR B N 1
ATOM 3115 C CA . THR B 1 82 ? -4.882 46.610 41.780 1.00 22.96 83 THR B CA 1
ATOM 3116 C C . THR B 1 82 ? -5.900 45.633 42.348 1.00 24.61 83 THR B C 1
ATOM 3117 O O . THR B 1 82 ? -6.729 45.073 41.624 1.00 21.87 83 THR B O 1
ATOM 3128 N N . SER B 1 83 ? 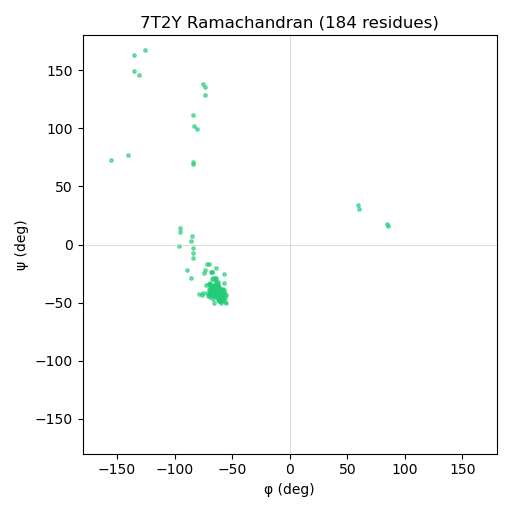-5.856 45.453 43.666 1.00 25.61 84 SER B N 1
ATOM 3129 C CA . SER B 1 83 ? -6.852 44.606 44.312 1.00 23.90 84 SER B CA 1
ATOM 3130 C C . SER B 1 83 ? -8.256 45.169 44.122 1.00 23.15 84 SER B C 1
ATOM 3131 O O . SER B 1 83 ? -9.220 44.407 43.973 1.00 23.49 84 SER B O 1
ATOM 3139 N N . ASP B 1 84 ? -8.395 46.500 44.121 1.00 27.05 85 ASP B N 1
ATOM 3140 C CA . ASP B 1 84 ? -9.713 47.110 43.939 1.00 27.80 85 ASP B CA 1
ATOM 3141 C C . ASP B 1 84 ? -10.285 46.767 42.572 1.00 21.81 85 ASP B C 1
ATOM 3142 O O . ASP B 1 84 ? -11.495 46.559 42.424 1.00 20.71 85 ASP B O 1
ATOM 3151 N N . LEU B 1 85 ? -9.431 46.740 41.560 1.00 20.46 86 LEU B N 1
ATOM 3152 C CA . LEU B 1 85 ? -9.883 46.406 40.218 1.00 19.98 86 LEU B CA 1
ATOM 3153 C C . LEU B 1 85 ? -10.302 44.943 40.137 1.00 17.24 86 LEU B C 1
ATOM 3154 O O . LEU B 1 85 ? -11.335 44.615 39.536 1.00 16.76 86 LEU B O 1
ATOM 3170 N N . ILE B 1 86 ? -9.533 44.049 40.763 1.00 17.12 87 ILE B N 1
ATOM 3171 C CA . ILE B 1 86 ? -9.937 42.649 40.847 1.00 16.33 87 ILE B CA 1
ATOM 3172 C C . ILE B 1 86 ? -11.287 42.517 41.552 1.00 20.63 87 ILE B C 1
ATOM 3173 O O . ILE B 1 86 ? -12.150 41.740 41.124 1.00 18.02 87 ILE B O 1
ATOM 3189 N N . ASP B 1 87 ? -11.496 43.270 42.640 1.00 17.03 88 ASP B N 1
ATOM 3190 C CA . ASP B 1 87 ? -12.791 43.240 43.316 1.00 17.54 88 ASP B CA 1
ATOM 3191 C C . ASP B 1 87 ? -13.905 43.706 42.391 1.00 17.11 88 ASP B C 1
ATOM 3192 O O . ASP B 1 87 ? -15.009 43.158 42.409 1.00 17.20 88 ASP B O 1
ATOM 3201 N N . LYS B 1 88 ? -13.637 44.714 41.567 1.00 16.73 89 LYS B N 1
ATOM 3202 C CA . LYS B 1 88 ? -14.648 45.184 40.625 1.00 18.56 89 LYS B CA 1
ATOM 3203 C C . LYS B 1 88 ? -14.987 44.106 39.590 1.00 14.70 89 LYS B C 1
ATOM 3204 O O . LYS B 1 88 ? -16.158 43.886 39.269 1.00 13.80 89 LYS B O 1
ATOM 3223 N N . ILE B 1 89 ? -13.984 43.399 39.076 1.00 13.67 90 ILE B N 1
ATOM 3224 C CA . ILE B 1 89 ? -14.254 42.287 38.162 1.00 13.33 90 ILE B CA 1
ATOM 3225 C C . ILE B 1 89 ? -15.074 41.209 38.850 1.00 13.06 90 ILE B C 1
ATOM 3226 O O . ILE B 1 89 ? -16.035 40.688 38.272 1.00 13.59 90 ILE B O 1
ATOM 3242 N N . LYS B 1 90 ? -14.710 40.857 40.091 1.00 13.40 91 LYS B N 1
ATOM 3243 C CA . LYS B 1 90 ? -15.455 39.852 40.851 1.00 14.71 91 LYS B CA 1
ATOM 3244 C C . LYS B 1 90 ? -16.907 40.269 41.021 1.00 13.73 91 LYS B C 1
ATOM 3245 O O . LYS B 1 90 ? -17.816 39.440 40.890 1.00 13.93 91 LYS B O 1
ATOM 3264 N N . LYS B 1 91 ? -17.146 41.553 41.293 1.00 13.97 92 LYS B N 1
ATOM 3265 C CA . LYS B 1 91 ? -18.506 42.055 41.451 1.00 13.80 92 LYS B CA 1
ATOM 3266 C C . LYS B 1 91 ? -19.289 41.891 40.157 1.00 13.22 92 LYS B C 1
ATOM 3267 O O . LYS B 1 91 ? -20.467 41.513 40.162 1.00 14.23 92 LYS B O 1
ATOM 3286 N N . LYS B 1 92 ? -18.642 42.154 39.020 1.00 14.21 93 LYS B N 1
ATOM 3287 C CA . LYS B 1 92 ? -19.320 42.015 37.731 1.00 13.33 93 LYS B CA 1
ATOM 3288 C C . LYS B 1 92 ? -19.600 40.555 37.404 1.00 12.16 93 LYS B C 1
ATOM 3289 O O . LYS B 1 92 ? -20.673 40.219 36.886 1.00 12.73 93 LYS B O 1
ATOM 3308 N N . VAL B 1 93 ? -18.663 39.665 37.716 1.00 11.94 94 VAL B N 1
ATOM 3309 C CA . VAL B 1 93 ? -18.907 38.251 37.505 1.00 12.89 94 VAL B CA 1
ATOM 3310 C C . VAL B 1 93 ? -20.089 37.793 38.340 1.00 12.72 94 VAL B C 1
ATOM 3311 O O . VAL B 1 93 ? -20.981 37.098 37.848 1.00 12.47 94 VAL B O 1
ATOM 3324 N N . ASP B 1 94 ? -20.136 38.218 39.595 1.00 11.32 95 ASP B N 1
ATOM 3325 C CA . ASP B 1 94 ? -21.255 37.851 40.452 1.00 12.04 95 ASP B CA 1
ATOM 3326 C C . ASP B 1 94 ? -22.565 38.409 39.914 1.00 13.69 95 ASP B C 1
ATOM 3327 O O . ASP B 1 94 ? -23.587 37.714 39.897 1.00 14.14 95 ASP B O 1
ATOM 3336 N N A MET B 1 95 ? -22.548 39.651 39.440 0.31 13.79 96 MET B N 1
ATOM 3337 N N B MET B 1 95 ? -22.561 39.658 39.458 0.69 14.14 96 MET B N 1
ATOM 3338 C CA A MET B 1 95 ? -23.758 40.237 38.877 0.31 14.21 96 MET B CA 1
ATOM 3339 C CA B MET B 1 95 ? -23.781 40.203 38.868 0.69 13.24 96 MET B CA 1
ATOM 3340 C C A MET B 1 95 ? -24.191 39.505 37.613 0.31 13.54 96 MET B C 1
ATOM 3341 C C B MET B 1 95 ? -24.199 39.386 37.659 0.69 12.40 96 MET B C 1
ATOM 3342 O O A MET B 1 95 ? -25.393 39.378 37.351 0.31 15.96 96 MET B O 1
ATOM 3343 O O B MET B 1 95 ? -25.390 39.096 37.470 0.69 12.99 96 MET B O 1
ATOM 3370 N N . SER B 1 96 ? -23.236 39.008 36.822 1.00 13.01 97 SER B N 1
ATOM 3371 C CA A SER B 1 96 ? -23.594 38.256 35.627 0.63 14.45 97 SER B CA 1
ATOM 3372 C CA B SER B 1 96 ? -23.585 38.250 35.628 0.37 14.18 97 SER B CA 1
ATOM 3373 C C . SER B 1 96 ? -24.267 36.938 35.993 1.00 14.16 97 SER B C 1
ATOM 3374 O O . SER B 1 96 ? -25.231 36.533 35.347 1.00 13.74 97 SER B O 1
ATOM 3388 N N . THR B 1 97 ? -23.795 36.272 37.034 1.00 14.02 98 THR B N 1
ATOM 3389 C CA A THR B 1 97 ? -24.403 35.008 37.420 0.32 15.92 98 THR B CA 1
ATOM 3390 C CA B THR B 1 97 ? -24.409 35.006 37.397 0.68 16.33 98 THR B CA 1
ATOM 3391 C C . THR B 1 97 ? -25.802 35.218 37.982 1.00 14.62 98 THR B C 1
ATOM 3392 O O . THR B 1 97 ? -26.697 34.409 37.736 1.00 16.04 98 THR B O 1
ATOM 3411 N N . ARG B 1 98 ? -26.024 36.323 38.699 1.00 14.64 99 ARG B N 1
ATOM 3412 C CA . ARG B 1 98 ? -27.378 36.650 39.131 1.00 14.53 99 ARG B CA 1
ATOM 3413 C C . ARG B 1 98 ? -28.284 36.910 37.931 1.00 14.95 99 ARG B C 1
ATOM 3414 O O . ARG B 1 98 ? -29.465 36.522 37.933 1.00 16.26 99 ARG B O 1
ATOM 3435 N N . GLU B 1 99 ? -27.762 37.568 36.898 1.00 13.84 100 GLU B N 1
ATOM 3436 C CA . GLU B 1 99 ? -28.569 37.824 35.712 1.00 13.30 100 GLU B CA 1
ATOM 3437 C C . GLU B 1 99 ? -28.869 36.531 34.958 1.00 14.98 100 GLU B C 1
ATOM 3438 O O . GLU B 1 99 ? -29.964 36.374 34.414 1.00 17.34 100 GLU B O 1
ATOM 3450 N N . ILE B 1 100 ? -27.923 35.598 34.907 1.00 15.69 101 ILE B N 1
ATOM 3451 C CA . ILE B 1 100 ? -28.197 34.327 34.240 1.00 16.36 101 ILE B CA 1
ATOM 3452 C C . ILE B 1 100 ? -29.349 33.627 34.951 1.00 18.03 101 ILE B C 1
ATOM 3453 O O . ILE B 1 100 ? -30.301 33.142 34.323 1.00 21.34 101 ILE B O 1
ATOM 3469 N N . ASP B 1 101 ? -29.293 33.605 36.287 1.00 19.09 102 ASP B N 1
ATOM 3470 C CA . ASP B 1 101 ? -30.318 32.924 37.076 1.00 19.49 102 ASP B CA 1
ATOM 3471 C C . ASP B 1 101 ? -31.712 33.466 36.788 1.00 19.66 102 ASP B C 1
ATOM 3472 O O . ASP B 1 101 ? -32.695 32.713 36.862 1.00 24.09 102 ASP B O 1
ATOM 3481 N N . LYS B 1 102 ? -31.839 34.763 36.488 1.00 20.17 103 LYS B N 1
ATOM 3482 C CA . LYS B 1 102 ? -33.162 35.348 36.265 1.00 21.32 103 LYS B CA 1
ATOM 3483 C C . LYS B 1 102 ? -33.847 34.834 35.003 1.00 28.42 103 LYS B C 1
ATOM 3484 O O . LYS B 1 102 ? -35.078 34.913 34.906 1.00 30.33 103 LYS B O 1
ATOM 3503 N N . LYS B 1 103 ? -33.099 34.346 34.021 1.00 27.33 104 LYS B N 1
ATOM 3504 C CA . LYS B 1 103 ? -33.719 33.902 32.775 1.00 27.08 104 LYS B CA 1
ATOM 3505 C C . LYS B 1 103 ? -34.241 32.474 32.853 1.00 39.11 104 LYS B C 1
ATOM 3506 O O . LYS B 1 103 ? -34.991 32.050 31.960 1.00 32.88 104 LYS B O 1
ATOM 3525 N N . VAL B 1 104 ? -33.879 31.738 33.899 1.00 42.81 105 VAL B N 1
ATOM 3526 C CA . VAL B 1 104 ? -34.261 30.342 34.060 1.00 51.45 105 VAL B CA 1
ATOM 3527 C C . VAL B 1 104 ? -35.150 30.179 35.287 1.00 64.19 105 VAL B C 1
ATOM 3528 O O . VAL B 1 104 ? -36.209 30.799 35.387 1.00 66.32 105 VAL B O 1
#

Foldseek 3Di:
DVLVVVLVVLLVLLVVLLVVLVVLLVVCVVPVLPVVSLVSNLVSLVVNLVSCVVSVLVVLNVLSVVLNVLSVCSNVVVDDRDPVSSVVSVVSSVVNNVSSVVD/DPVVVVLVVLLVLLVVLLVVLVVLLVVCLVPVLPCVSLVSNLVSLVVNLVSCVVVVLVVLNVLSVVLNVLSVCSNVVVDPDDVVSSVVSVVSSVVSNVSSVVVD

Nearest PDB structures (foldseek):
  7t2y-assembly1_A  TM=1.010E+00  e=1.186E-13  synthetic construct
  3u3b-assembly2_B  TM=9.903E-01  e=1.877E-10  synthetic construct
  1tqg-assembly1_A  TM=9.339E-01  e=3.697E-07  Thermotoga maritima
  6fes-assembly1_A  TM=9.506E-01  e=2.665E-07  synthetic construct
  6ff6-assembly1_A-2  TM=9.208E-01  e=6.459E-03  synthetic construct